Protein AF-A0A0C2FG47-F1 (afdb_monomer_lite)

Secondary structure (DSSP, 8-state):
------PPPHHHHHHHHHHHHHHHHHHHHHHHHHHHHHHHHHHHHHHHHHHHHHHHHHHHHHHHHHHHHHHHHHHHHHHHHHHHHHHHHHHHHHHHHHHHHHHHHHHHHHHHHHHHHHHHHHHHHHHHHHHHHHHHHHHHHHS-HHHHHHHHHHHHHHHHHHHHHHHHHHHHHHHHHHHHHHHHHHHHHHTTS----HHHHHHHHHHHHS-HHHHHHHHHHHHHHTT--HHHHHHHHHHHHHHHHHHS--

Organism: NCBI:txid51022

Structure (mmCIF, N/CA/C/O backbone):
data_AF-A0A0C2FG47-F1
#
_entry.id   AF-A0A0C2FG47-F1
#
loop_
_atom_site.group_PDB
_atom_site.id
_atom_site.type_symbol
_atom_site.label_atom_id
_atom_site.label_alt_id
_atom_site.label_comp_id
_atom_site.label_asym_id
_atom_site.label_entity_id
_atom_site.label_seq_id
_atom_site.pdbx_PDB_ins_code
_atom_site.Cartn_x
_atom_site.Cartn_y
_atom_site.Cartn_z
_atom_site.occupancy
_atom_site.B_iso_or_equiv
_atom_site.auth_seq_id
_atom_site.auth_comp_id
_atom_site.auth_asym_id
_atom_site.auth_atom_id
_atom_site.pdbx_PDB_model_num
ATOM 1 N N . MET A 1 1 ? -79.470 5.395 121.608 1.00 37.41 1 MET A N 1
ATOM 2 C CA . MET A 1 1 ? -79.608 3.936 121.406 1.00 37.41 1 MET A CA 1
ATOM 3 C C . MET A 1 1 ? -79.555 3.631 119.916 1.00 37.41 1 MET A C 1
ATOM 5 O O . MET A 1 1 ? -80.244 4.290 119.154 1.00 37.41 1 MET A O 1
ATOM 9 N N . ASN A 1 2 ? -78.734 2.643 119.558 1.00 41.84 2 ASN A N 1
ATOM 10 C CA . ASN A 1 2 ? -78.648 1.921 118.283 1.00 41.84 2 ASN A CA 1
ATOM 11 C C . ASN A 1 2 ? -78.219 2.660 117.006 1.00 41.84 2 ASN A C 1
ATOM 13 O O . ASN A 1 2 ? -79.003 3.043 116.144 1.00 41.84 2 ASN A O 1
ATOM 17 N N . VAL A 1 3 ? -76.890 2.687 116.884 1.00 52.69 3 VAL A N 1
ATOM 18 C CA . VAL A 1 3 ? -76.083 2.548 115.668 1.00 52.69 3 VAL A CA 1
ATOM 19 C C . VAL A 1 3 ? -76.772 1.653 114.623 1.00 52.69 3 VAL A C 1
ATOM 21 O O . VAL A 1 3 ? -76.979 0.465 114.858 1.00 52.69 3 VAL A O 1
ATOM 24 N N . ARG A 1 4 ? -77.055 2.188 113.432 1.00 43.16 4 ARG A N 1
ATOM 25 C CA . ARG A 1 4 ? -77.148 1.384 112.204 1.00 43.16 4 ARG A CA 1
ATOM 26 C C . ARG A 1 4 ? -76.099 1.877 111.224 1.00 43.16 4 ARG A C 1
ATOM 28 O O . ARG A 1 4 ? -76.356 2.629 110.294 1.00 43.16 4 ARG A O 1
ATOM 35 N N . ASN A 1 5 ? -74.879 1.444 111.510 1.00 50.31 5 ASN A N 1
ATOM 36 C CA . ASN A 1 5 ? -73.789 1.410 110.559 1.00 50.31 5 ASN A CA 1
ATOM 37 C C . ASN A 1 5 ? -74.180 0.364 109.501 1.00 50.31 5 ASN A C 1
ATOM 39 O O . ASN A 1 5 ? -74.014 -0.834 109.723 1.00 50.31 5 ASN A O 1
ATOM 43 N N . CYS A 1 6 ? -74.794 0.797 108.398 1.00 46.78 6 CYS A N 1
ATOM 44 C CA . CYS A 1 6 ? -75.133 -0.058 107.256 1.00 46.78 6 CYS A CA 1
ATOM 45 C C . CYS A 1 6 ? -73.860 -0.410 106.468 1.00 46.78 6 CYS A C 1
ATOM 47 O O . CYS A 1 6 ? -73.705 -0.067 105.299 1.00 46.78 6 CYS A O 1
ATOM 49 N N . GLY A 1 7 ? -72.916 -1.082 107.126 1.00 54.16 7 GLY A N 1
ATOM 50 C CA . GLY A 1 7 ? -71.831 -1.774 106.450 1.00 54.16 7 GLY A CA 1
ATOM 51 C C . GLY A 1 7 ? -72.401 -3.005 105.750 1.00 54.16 7 GLY A C 1
ATOM 52 O O . GLY A 1 7 ? -73.080 -3.810 106.384 1.00 54.16 7 GLY A O 1
ATOM 53 N N . LYS A 1 8 ? -72.143 -3.149 104.443 1.00 53.56 8 LYS A N 1
ATOM 54 C CA . LYS A 1 8 ? -72.489 -4.362 103.679 1.00 53.56 8 LYS A CA 1
ATOM 55 C C . LYS A 1 8 ? -72.052 -5.629 104.452 1.00 53.56 8 LYS A C 1
ATOM 57 O O . LYS A 1 8 ? -70.958 -5.595 105.030 1.00 53.56 8 LYS A O 1
ATOM 62 N N . PRO A 1 9 ? -72.841 -6.726 104.446 1.00 62.62 9 PRO A N 1
ATOM 63 C CA . PRO A 1 9 ? -72.506 -7.960 105.160 1.00 62.62 9 PRO A CA 1
ATOM 64 C C . PRO A 1 9 ? -71.113 -8.467 104.761 1.00 62.62 9 PRO A C 1
ATOM 66 O O . PRO A 1 9 ? -70.772 -8.443 103.578 1.00 62.62 9 PRO A O 1
ATOM 69 N N . LEU A 1 10 ? -70.320 -8.945 105.728 1.00 62.62 10 LEU A N 1
ATOM 70 C CA . LEU A 1 10 ? -68.957 -9.460 105.509 1.00 62.62 10 LEU A CA 1
ATOM 71 C C . LEU A 1 10 ? -68.879 -10.500 104.376 1.00 62.62 10 LEU A C 1
ATOM 73 O O . LEU A 1 10 ? -67.932 -10.462 103.598 1.00 62.62 10 LEU A O 1
ATOM 77 N N . GLY A 1 11 ? -69.899 -11.354 104.229 1.00 68.31 11 GLY A N 1
ATOM 78 C CA . GLY A 1 11 ? -69.977 -12.343 103.147 1.00 68.31 11 GLY A CA 1
ATOM 79 C C . GLY A 1 11 ? -70.039 -11.730 101.744 1.00 68.31 11 GLY A C 1
ATOM 80 O O . GLY A 1 11 ? -69.339 -12.197 100.858 1.00 68.31 11 GLY A O 1
ATOM 81 N N . VAL A 1 12 ? -70.782 -10.630 101.557 1.00 74.81 12 VAL A N 1
ATOM 82 C CA . VAL A 1 12 ? -70.913 -9.940 100.255 1.00 74.81 12 VAL A CA 1
ATOM 83 C C . VAL A 1 12 ? -69.606 -9.245 99.864 1.00 74.81 12 VAL A C 1
ATOM 85 O O . VAL A 1 12 ? -69.224 -9.244 98.695 1.00 74.81 12 VAL A O 1
ATOM 88 N N . LYS A 1 13 ? -68.894 -8.676 100.848 1.00 77.88 13 LYS A N 1
ATOM 89 C CA . LYS A 1 13 ? -67.557 -8.098 100.636 1.00 77.88 13 LYS A CA 1
ATOM 90 C C . LYS A 1 13 ? -66.524 -9.164 100.261 1.00 77.88 13 LYS A C 1
ATOM 92 O O . LYS A 1 13 ? -65.636 -8.878 99.468 1.00 77.88 13 LYS A O 1
ATOM 97 N N . TRP A 1 14 ? -66.641 -10.369 100.815 1.00 81.50 14 TRP A N 1
ATOM 98 C CA . TRP A 1 14 ? -65.717 -11.474 100.555 1.00 81.50 14 TRP A CA 1
ATOM 99 C C . TRP A 1 14 ? -65.910 -12.083 99.154 1.00 81.50 14 TRP A C 1
ATOM 101 O O . TRP A 1 14 ? -64.931 -12.338 98.456 1.00 81.50 14 TRP A O 1
ATOM 111 N N . THR A 1 15 ? -67.154 -12.223 98.683 1.00 83.62 15 THR A N 1
ATOM 112 C CA . THR A 1 15 ? -67.446 -12.583 97.278 1.00 83.62 15 THR A CA 1
ATOM 113 C C . THR A 1 15 ? -66.950 -11.530 96.286 1.00 83.62 15 THR A C 1
ATOM 115 O O . THR A 1 15 ? -66.288 -11.877 95.318 1.00 83.62 15 THR A O 1
ATOM 118 N N . GLN A 1 16 ? -67.158 -10.235 96.557 1.00 87.38 16 GLN A N 1
ATOM 119 C CA . GLN A 1 16 ? -66.598 -9.173 95.704 1.00 87.38 16 GLN A CA 1
ATOM 120 C C . GLN A 1 16 ? -65.064 -9.197 95.670 1.00 87.38 16 GLN A C 1
ATOM 122 O O . GLN A 1 16 ? -64.460 -8.953 94.633 1.00 87.38 16 GLN A O 1
ATOM 127 N N . TYR A 1 17 ? -64.427 -9.482 96.807 1.00 89.12 17 TYR A N 1
ATOM 128 C CA . TYR A 1 17 ? -62.973 -9.589 96.892 1.00 89.12 17 TYR A CA 1
ATOM 129 C C . TYR A 1 17 ? -62.428 -10.758 96.061 1.00 89.12 17 TYR A C 1
ATOM 131 O O . TYR A 1 17 ? -61.406 -10.610 95.398 1.00 89.12 17 TYR A O 1
ATOM 139 N N . THR A 1 18 ? -63.111 -11.904 96.068 1.00 87.75 18 THR A N 1
ATOM 140 C CA . THR A 1 18 ? -62.696 -13.086 95.295 1.00 87.75 18 THR A CA 1
ATOM 141 C C . THR A 1 18 ? -62.891 -12.906 93.790 1.00 87.75 18 THR A C 1
ATOM 143 O O . THR A 1 18 ? -61.984 -13.253 93.040 1.00 87.75 18 THR A O 1
ATOM 146 N N . GLU A 1 19 ? -63.991 -12.290 93.345 1.00 91.25 19 GLU A N 1
ATOM 147 C CA . GLU A 1 19 ? -64.191 -11.921 91.931 1.00 91.25 19 GLU A CA 1
ATOM 148 C C . GLU A 1 19 ? -63.120 -10.942 91.438 1.00 91.25 19 GLU A C 1
ATOM 150 O O . GLU A 1 19 ? -62.453 -11.212 90.442 1.00 91.25 19 GLU A O 1
ATOM 155 N N . LEU A 1 20 ? -62.883 -9.853 92.179 1.00 92.69 20 LEU A N 1
ATOM 156 C CA . LEU A 1 20 ? -61.839 -8.882 91.837 1.00 92.69 20 LEU A CA 1
ATOM 157 C C . LEU A 1 20 ? -60.444 -9.521 91.827 1.00 92.69 20 LEU A C 1
ATOM 159 O O . LEU A 1 20 ? -59.619 -9.186 90.985 1.00 92.69 20 LEU A O 1
ATOM 163 N N . SER A 1 21 ? -60.167 -10.453 92.742 1.00 92.75 21 SER A N 1
ATOM 164 C CA . SER A 1 21 ? -58.896 -11.184 92.759 1.00 92.75 21 SER A CA 1
ATOM 165 C C . SER A 1 21 ? -58.728 -12.103 91.543 1.00 92.75 21 SER A C 1
ATOM 167 O O . SER A 1 21 ? -57.603 -12.261 91.064 1.00 92.75 21 SER A O 1
ATOM 169 N N . SER A 1 22 ? -59.814 -12.706 91.045 1.00 93.88 22 SER A N 1
ATOM 170 C CA . SER A 1 22 ? -59.804 -13.507 89.811 1.00 93.88 22 SER A CA 1
ATOM 171 C C . SER A 1 22 ? -59.526 -12.624 88.598 1.00 93.88 22 SER A C 1
ATOM 173 O O . SER A 1 22 ? -58.611 -12.904 87.832 1.00 93.88 22 SER A O 1
ATOM 175 N N . GLU A 1 23 ? -60.242 -11.504 88.484 1.00 96.12 23 GLU A N 1
ATOM 176 C CA . GLU A 1 23 ? -60.082 -10.543 87.388 1.00 96.12 23 GLU A CA 1
ATOM 177 C C . GLU A 1 23 ? -58.664 -9.951 87.351 1.00 96.12 23 GLU A C 1
ATOM 179 O O . GLU A 1 23 ? -58.045 -9.871 86.293 1.00 96.12 23 GLU A O 1
ATOM 184 N N . ILE A 1 24 ? -58.094 -9.607 88.513 1.00 95.88 24 ILE A N 1
ATOM 185 C CA . ILE A 1 24 ? -56.696 -9.162 88.611 1.00 95.88 24 ILE A CA 1
ATOM 186 C C . ILE A 1 24 ? -55.734 -10.247 88.106 1.00 95.88 24 ILE A C 1
ATOM 188 O O . ILE A 1 24 ? -54.781 -9.922 87.402 1.00 95.88 24 ILE A O 1
ATOM 192 N N . SER A 1 25 ? -55.972 -11.519 88.439 1.00 94.88 25 SER A N 1
ATOM 193 C CA . SER A 1 25 ? -55.102 -12.627 88.013 1.00 94.88 25 SER A CA 1
ATOM 194 C C . SER A 1 25 ? -55.139 -12.816 86.494 1.00 94.88 25 SER A C 1
ATOM 196 O O . SER A 1 25 ? -54.088 -12.894 85.860 1.00 94.88 25 SER A O 1
ATOM 198 N N . GLU A 1 26 ? -56.331 -12.787 85.895 1.00 95.94 26 GLU A N 1
ATOM 199 C CA . GLU A 1 26 ? -56.513 -12.851 84.439 1.00 95.94 26 GLU A CA 1
ATOM 200 C C . GLU A 1 26 ? -55.854 -11.663 83.722 1.00 95.94 26 GLU A C 1
ATOM 202 O O . GLU A 1 26 ? -55.191 -11.830 82.694 1.00 95.94 26 GLU A O 1
ATOM 207 N N . LEU A 1 27 ? -55.981 -10.452 84.277 1.00 97.19 27 LEU A N 1
ATOM 208 C CA . LEU A 1 27 ? -55.305 -9.266 83.751 1.00 97.19 27 LEU A CA 1
ATOM 209 C C . LEU A 1 27 ? -53.779 -9.399 83.836 1.00 97.19 27 LEU A C 1
ATOM 211 O O . LEU A 1 27 ? -53.091 -9.017 82.889 1.00 97.19 27 LEU A O 1
ATOM 215 N N . CYS A 1 28 ? -53.239 -9.957 84.923 1.00 95.62 28 CYS A N 1
ATOM 216 C CA . CYS A 1 28 ? -51.807 -10.228 85.051 1.00 95.62 28 CYS A CA 1
ATOM 217 C C . CYS A 1 28 ? -51.309 -11.224 83.991 1.00 95.62 28 CYS A C 1
ATOM 219 O O . CYS A 1 28 ? -50.303 -10.943 83.339 1.00 95.62 28 CYS A O 1
ATOM 221 N N . GLU A 1 29 ? -52.023 -12.331 83.759 1.00 96.81 29 GLU A N 1
ATOM 222 C CA . GLU A 1 29 ? -51.684 -13.301 82.703 1.00 96.81 29 GLU A CA 1
ATOM 223 C C . GLU A 1 29 ? -51.725 -12.664 81.306 1.00 96.81 29 GLU A C 1
ATOM 225 O O . GLU A 1 29 ? -50.858 -12.905 80.459 1.00 96.81 29 GLU A O 1
ATOM 230 N N . LEU A 1 30 ? -52.719 -11.806 81.053 1.00 97.50 30 LEU A N 1
ATOM 231 C CA . LEU A 1 30 ? -52.850 -11.097 79.785 1.00 97.50 30 LEU A CA 1
ATOM 232 C C . LEU A 1 30 ? -51.703 -10.103 79.569 1.00 97.50 30 LEU A C 1
ATOM 234 O O . LEU A 1 30 ? -51.170 -10.025 78.458 1.00 97.50 30 LEU A O 1
ATOM 238 N N . VAL A 1 31 ? -51.302 -9.370 80.612 1.00 97.56 31 VAL A N 1
ATOM 239 C CA . VAL A 1 31 ? -50.134 -8.477 80.578 1.00 97.56 31 VAL A CA 1
ATOM 240 C C . VAL A 1 31 ? -48.863 -9.271 80.286 1.00 97.56 31 VAL A C 1
ATOM 242 O O . VAL A 1 31 ? -48.128 -8.902 79.373 1.00 97.56 31 VAL A O 1
ATOM 245 N N . GLU A 1 32 ? -48.640 -10.400 80.963 1.00 97.12 32 GLU A N 1
ATOM 246 C CA . GLU A 1 32 ? -47.466 -11.248 80.729 1.00 97.12 32 GLU A CA 1
ATOM 247 C C . GLU A 1 32 ? -47.424 -11.781 79.287 1.00 97.12 32 GLU A C 1
ATOM 249 O O . GLU A 1 32 ? -46.389 -11.726 78.611 1.00 97.12 32 GLU A O 1
ATOM 254 N N . LYS A 1 33 ? -48.569 -12.227 78.756 1.00 97.56 33 LYS A N 1
ATOM 255 C CA . LYS A 1 33 ? -48.682 -12.649 77.354 1.00 97.56 33 LYS A CA 1
ATOM 256 C C . LYS A 1 33 ? -48.341 -11.511 76.390 1.00 97.56 33 LYS A C 1
ATOM 258 O O . LYS A 1 33 ? -47.616 -11.730 75.417 1.00 97.56 33 LYS A O 1
ATOM 263 N N . LYS A 1 34 ? -48.836 -10.298 76.653 1.00 97.31 34 LYS A N 1
ATOM 264 C CA . LYS A 1 34 ? -48.555 -9.114 75.828 1.00 97.31 34 LYS A CA 1
ATOM 265 C C . LYS A 1 34 ? -47.091 -8.690 75.902 1.00 97.31 34 LYS A C 1
ATOM 267 O O . LYS A 1 34 ? -46.514 -8.372 74.863 1.00 97.31 34 LYS A O 1
ATOM 272 N N . ASP A 1 35 ? -46.465 -8.759 77.070 1.00 98.06 35 ASP A N 1
ATOM 273 C CA . ASP A 1 35 ? -45.036 -8.480 77.229 1.00 98.06 35 ASP A CA 1
ATOM 274 C C . ASP A 1 35 ? -44.170 -9.471 76.441 1.00 98.06 35 ASP A C 1
ATOM 276 O O . ASP A 1 35 ? -43.197 -9.074 75.789 1.00 98.06 35 ASP A O 1
ATOM 280 N N . ASN A 1 36 ? -44.549 -10.751 76.427 1.00 97.44 36 ASN A N 1
ATOM 281 C CA . ASN A 1 36 ? -43.874 -11.770 75.624 1.00 97.44 36 ASN A CA 1
ATOM 282 C C . ASN A 1 36 ? -44.057 -11.535 74.113 1.00 97.44 36 ASN A C 1
ATOM 284 O O . ASN A 1 36 ? -43.084 -11.627 73.360 1.00 97.44 36 ASN A O 1
ATOM 288 N N . GLU A 1 37 ? -45.260 -11.159 73.660 1.00 98.06 37 GLU A N 1
ATOM 289 C CA . GLU A 1 37 ? -45.506 -10.756 72.264 1.00 98.06 37 GLU A CA 1
ATOM 290 C C . GLU A 1 37 ? -44.646 -9.543 71.865 1.00 98.06 37 GLU A C 1
ATOM 292 O O . GLU A 1 37 ? -44.029 -9.541 70.797 1.00 98.06 37 GLU A O 1
ATOM 297 N N . ILE A 1 38 ? -44.543 -8.530 72.734 1.00 97.69 38 ILE A N 1
ATOM 298 C CA . ILE A 1 38 ? -43.715 -7.338 72.497 1.00 97.69 38 ILE A CA 1
ATOM 299 C C . ILE A 1 38 ? -42.233 -7.708 72.391 1.00 97.69 38 ILE A C 1
ATOM 301 O O . ILE A 1 38 ? -41.547 -7.199 71.502 1.00 97.69 38 ILE A O 1
ATOM 305 N N . LYS A 1 39 ? -41.721 -8.588 73.261 1.00 97.50 39 LYS A N 1
ATOM 306 C CA . LYS A 1 39 ? -40.331 -9.070 73.177 1.00 97.50 39 LYS A CA 1
ATOM 307 C C . LYS A 1 39 ? -40.059 -9.769 71.844 1.00 97.50 39 LYS A C 1
ATOM 309 O O . LYS A 1 39 ? -39.111 -9.394 71.159 1.00 97.50 39 LYS A O 1
ATOM 314 N N . ALA A 1 40 ? -40.931 -10.690 71.433 1.00 97.69 40 ALA A N 1
ATOM 315 C CA . ALA A 1 40 ? -40.786 -11.406 70.165 1.00 97.69 40 ALA A CA 1
ATOM 316 C C . ALA A 1 40 ? -40.837 -10.464 68.945 1.00 97.69 40 ALA A C 1
ATOM 318 O O . ALA A 1 40 ? -40.093 -10.639 67.979 1.00 97.69 40 ALA A O 1
ATOM 319 N N . LEU A 1 41 ? -41.696 -9.439 68.978 1.00 97.75 41 LEU A N 1
ATOM 320 C CA . LEU A 1 41 ? -41.755 -8.427 67.920 1.00 97.75 41 LEU A CA 1
ATOM 321 C C . LEU A 1 41 ? -40.496 -7.552 67.881 1.00 97.75 41 LEU A C 1
ATOM 323 O O . LEU A 1 41 ? -40.020 -7.236 66.792 1.00 97.75 41 LEU A O 1
ATOM 327 N N . LYS A 1 42 ? -39.933 -7.187 69.039 1.00 97.3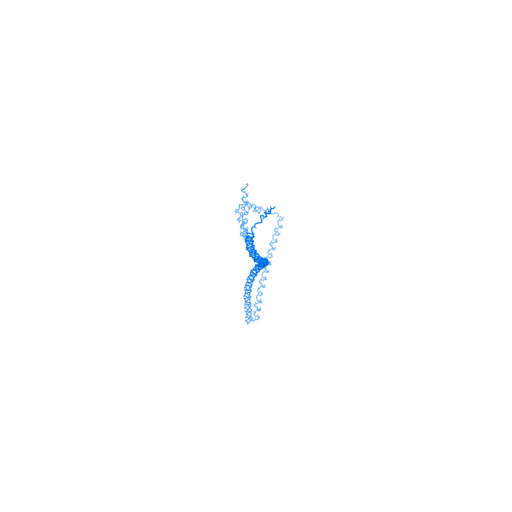8 42 LYS A N 1
ATOM 328 C CA . LYS A 1 42 ? -38.675 -6.426 69.114 1.00 97.38 42 LYS A CA 1
ATOM 329 C C . LYS A 1 42 ? -37.494 -7.206 68.539 1.00 97.38 42 LYS A C 1
ATOM 331 O O . LYS A 1 42 ? -36.706 -6.620 67.803 1.00 97.38 42 LYS A O 1
ATOM 336 N N . GLU A 1 43 ? -37.396 -8.504 68.822 1.00 98.00 43 GLU A N 1
ATOM 337 C CA . GLU A 1 43 ? -36.367 -9.374 68.233 1.00 98.00 43 GLU A CA 1
ATOM 338 C C . GLU A 1 43 ? -36.506 -9.453 66.709 1.00 98.00 43 GLU A C 1
ATOM 340 O O . GLU A 1 43 ? -35.549 -9.170 65.992 1.00 98.00 43 GLU A O 1
ATOM 345 N N . LYS A 1 44 ? -37.720 -9.705 66.198 1.00 98.00 44 LYS A N 1
ATOM 346 C CA . LYS A 1 44 ? -37.977 -9.706 64.746 1.00 98.00 44 LYS A CA 1
ATOM 347 C C . LYS A 1 44 ? -37.619 -8.379 64.078 1.00 98.00 44 LYS A C 1
ATOM 349 O O . LYS A 1 44 ? -37.098 -8.377 62.966 1.00 98.00 44 LYS A O 1
ATOM 354 N N . LEU A 1 45 ? -37.904 -7.256 64.736 1.00 98.00 45 LEU A N 1
ATOM 355 C CA . LEU A 1 45 ? -37.575 -5.928 64.222 1.00 98.00 45 LEU A CA 1
ATOM 356 C C . LEU A 1 45 ? -36.054 -5.724 64.165 1.00 98.00 45 LEU A C 1
ATOM 358 O O . LEU A 1 45 ? -35.546 -5.226 63.163 1.00 98.00 45 LEU A O 1
ATOM 362 N N . ALA A 1 46 ? -35.321 -6.159 65.194 1.00 97.75 46 ALA A N 1
ATOM 363 C CA . ALA A 1 46 ? -33.860 -6.115 65.201 1.00 97.75 46 ALA A CA 1
ATOM 364 C C . ALA A 1 46 ? -33.251 -6.968 64.071 1.00 97.75 46 ALA A C 1
ATOM 366 O O . ALA A 1 46 ? -32.361 -6.498 63.359 1.00 97.75 46 ALA A O 1
ATOM 367 N N . ASP A 1 47 ? -33.774 -8.177 63.850 1.00 97.94 47 ASP A N 1
ATOM 368 C CA . ASP A 1 47 ? -33.339 -9.051 62.756 1.00 97.94 47 ASP A CA 1
ATOM 369 C C . ASP A 1 47 ? -33.639 -8.447 61.379 1.00 97.94 47 ASP A C 1
ATOM 371 O O . ASP A 1 47 ? -32.780 -8.461 60.492 1.00 97.94 47 ASP A O 1
ATOM 375 N N . MET A 1 48 ? -34.830 -7.865 61.199 1.00 98.00 48 MET A N 1
ATOM 376 C CA . MET A 1 48 ? -35.193 -7.162 59.966 1.00 98.00 48 MET A CA 1
ATOM 377 C C . MET A 1 48 ? -34.284 -5.963 59.697 1.00 98.00 48 MET A C 1
ATOM 379 O O . MET A 1 48 ? -33.838 -5.795 58.564 1.00 98.00 48 MET A O 1
ATOM 383 N N . ASN A 1 49 ? -33.967 -5.158 60.715 1.00 97.75 49 ASN A N 1
ATOM 384 C CA . ASN A 1 49 ? -33.050 -4.026 60.564 1.00 97.75 49 ASN A CA 1
ATOM 385 C C . ASN A 1 49 ? -31.656 -4.493 60.134 1.00 97.75 49 ASN A C 1
ATOM 387 O O . ASN A 1 49 ? -31.088 -3.947 59.190 1.00 97.75 49 ASN A O 1
ATOM 391 N N . LYS A 1 50 ? -31.142 -5.564 60.748 1.00 97.88 50 LYS A N 1
ATOM 392 C CA . LYS A 1 50 ? -29.850 -6.152 60.375 1.00 97.88 50 LYS A CA 1
ATOM 393 C C . LYS A 1 50 ? -29.848 -6.695 58.943 1.00 97.88 50 LYS A C 1
ATOM 395 O O . LYS A 1 50 ? -28.845 -6.595 58.240 1.00 97.88 50 LYS A O 1
ATOM 400 N N . ALA A 1 51 ? -30.954 -7.292 58.498 1.00 97.81 51 ALA A N 1
ATOM 401 C CA . ALA A 1 51 ? -31.101 -7.736 57.113 1.00 97.81 51 ALA A CA 1
ATOM 402 C C . ALA A 1 51 ? -31.155 -6.551 56.133 1.00 97.81 51 ALA A C 1
ATOM 404 O O . ALA A 1 51 ? -30.578 -6.624 55.049 1.00 97.81 51 ALA A O 1
ATOM 405 N N . LEU A 1 52 ? -31.807 -5.453 56.521 1.00 98.06 52 LEU A N 1
ATOM 406 C CA . LEU A 1 52 ? -31.917 -4.241 55.712 1.00 98.06 52 LEU A CA 1
ATOM 407 C C . LEU A 1 52 ? -30.555 -3.556 55.531 1.00 98.06 52 LEU A C 1
ATOM 409 O O . LEU A 1 52 ? -30.207 -3.214 54.403 1.00 98.06 52 LEU A O 1
ATOM 413 N N . GLU A 1 53 ? -29.757 -3.441 56.595 1.00 97.88 53 GLU A N 1
ATOM 414 C CA . GLU A 1 53 ? -28.377 -2.933 56.524 1.00 97.88 53 GLU A CA 1
ATOM 415 C C . GLU A 1 53 ? -27.519 -3.765 55.564 1.00 97.88 53 GLU A C 1
ATOM 417 O O . GLU A 1 53 ? -26.914 -3.217 54.644 1.00 97.88 53 GLU A O 1
ATOM 422 N N . LYS A 1 54 ? -27.550 -5.099 55.689 1.00 97.94 54 LYS A N 1
ATOM 423 C CA . LYS A 1 54 ? -26.830 -5.994 54.767 1.00 97.94 54 LYS A CA 1
ATOM 424 C C . LYS A 1 54 ? -27.268 -5.818 53.315 1.00 97.94 54 LYS A C 1
ATOM 426 O O . LYS A 1 54 ? -26.430 -5.785 52.419 1.00 97.94 54 LYS A O 1
ATOM 431 N N . ASN A 1 55 ? -28.571 -5.700 53.064 1.00 97.56 55 ASN A N 1
ATOM 432 C CA . ASN A 1 55 ? -29.078 -5.474 51.711 1.00 97.56 55 ASN A CA 1
ATOM 433 C C . ASN A 1 55 ? -28.628 -4.116 51.155 1.00 97.56 55 ASN A C 1
ATOM 435 O O . ASN A 1 55 ? -28.312 -4.021 49.970 1.00 97.56 55 ASN A O 1
ATOM 439 N N . SER A 1 56 ? -28.563 -3.084 52.000 1.00 98.25 56 SER A N 1
ATOM 440 C CA . SER A 1 56 ? -28.036 -1.768 51.627 1.00 98.25 56 SER A CA 1
ATOM 441 C C . SER A 1 56 ? -26.554 -1.839 51.244 1.00 98.25 56 SER A C 1
ATOM 443 O O . SER A 1 56 ? -26.156 -1.266 50.231 1.00 98.25 56 SER A O 1
ATOM 445 N N . GLU A 1 57 ? -25.738 -2.568 52.010 1.00 98.31 57 GLU A N 1
ATOM 446 C CA . GLU A 1 57 ? -24.320 -2.786 51.692 1.00 98.31 57 GLU A CA 1
ATOM 447 C C . GLU A 1 57 ? -24.140 -3.517 50.354 1.00 98.31 57 GLU A C 1
ATOM 449 O O . GLU A 1 57 ? -23.332 -3.100 49.523 1.00 98.31 57 GLU A O 1
ATOM 454 N N . VAL A 1 58 ? -24.926 -4.572 50.112 1.00 98.12 58 VAL A N 1
ATOM 455 C CA . VAL A 1 58 ? -24.896 -5.324 48.847 1.00 98.12 58 VAL A CA 1
ATOM 456 C C . VAL A 1 58 ? -25.295 -4.436 47.666 1.00 98.12 58 VAL A C 1
ATOM 458 O O . VAL A 1 58 ? -24.634 -4.470 46.628 1.00 98.12 58 VAL A O 1
ATOM 461 N N . ALA A 1 59 ? -26.334 -3.609 47.814 1.00 98.38 59 ALA A N 1
ATOM 462 C CA . ALA A 1 59 ? -26.771 -2.694 46.761 1.00 98.38 59 ALA A CA 1
ATOM 463 C C . ALA A 1 59 ? -25.678 -1.677 46.389 1.00 98.38 59 ALA A C 1
ATOM 465 O O . ALA A 1 59 ? -25.432 -1.438 45.204 1.00 98.38 59 ALA A O 1
ATOM 466 N N . GLU A 1 60 ? -24.980 -1.122 47.382 1.00 98.25 60 GLU A N 1
ATOM 467 C CA . GLU A 1 60 ? -23.888 -0.176 47.139 1.00 98.25 60 GLU A CA 1
ATOM 468 C C . GLU A 1 60 ? -22.674 -0.860 46.488 1.00 98.25 60 GLU A C 1
ATOM 470 O O . GLU A 1 60 ? -22.115 -0.342 45.519 1.00 98.25 60 GLU A O 1
ATOM 475 N N . GLN A 1 61 ? -22.309 -2.068 46.932 1.00 98.50 61 GLN A N 1
ATOM 476 C CA . GLN A 1 61 ? -21.260 -2.866 46.282 1.00 98.50 61 GLN A CA 1
ATOM 477 C C . GLN A 1 61 ? -21.599 -3.178 44.818 1.00 98.50 61 GLN A C 1
ATOM 479 O O . GLN A 1 61 ? -20.736 -3.105 43.935 1.00 98.50 61 GLN A O 1
ATOM 484 N N . GLN A 1 62 ? -22.862 -3.499 44.539 1.00 98.38 62 GLN A N 1
ATOM 485 C CA . GLN A 1 62 ? -23.317 -3.803 43.189 1.00 98.38 62 GLN A CA 1
ATOM 486 C C . GLN A 1 62 ? -23.303 -2.562 42.290 1.00 98.38 62 GLN A C 1
ATOM 488 O O . GLN A 1 62 ? -22.875 -2.651 41.139 1.00 98.38 62 GLN A O 1
ATOM 493 N N . LYS A 1 63 ? -23.667 -1.391 42.824 1.00 98.50 63 LYS A N 1
ATOM 494 C CA . LYS A 1 63 ? -23.553 -0.104 42.126 1.00 98.50 63 LYS A CA 1
ATOM 495 C C . LYS A 1 63 ? -22.101 0.230 41.771 1.00 98.50 63 LYS A C 1
ATOM 497 O O . LYS A 1 63 ? -21.823 0.579 40.626 1.00 98.50 63 LYS A O 1
ATOM 502 N N . GLN A 1 64 ? -21.170 0.068 42.712 1.00 98.44 64 GLN A N 1
ATOM 503 C CA . GLN A 1 64 ? -19.740 0.292 42.459 1.00 98.44 64 GLN A CA 1
ATOM 504 C C . GLN A 1 64 ? -19.186 -0.674 41.407 1.00 98.44 64 GLN A C 1
ATOM 506 O O . GLN A 1 64 ? -18.410 -0.278 40.538 1.00 98.44 64 GLN A O 1
ATOM 511 N N . THR A 1 65 ? -19.604 -1.940 41.456 1.00 98.38 65 THR A N 1
ATOM 512 C CA . THR A 1 65 ? -19.202 -2.946 40.466 1.00 98.38 65 THR A CA 1
ATOM 513 C C . THR A 1 65 ? -19.732 -2.597 39.077 1.00 98.38 65 THR A C 1
ATOM 515 O O . THR A 1 65 ? -18.972 -2.649 38.112 1.00 98.38 65 THR A O 1
ATOM 518 N N . ALA A 1 66 ? -20.998 -2.185 38.969 1.00 98.44 66 ALA A N 1
ATOM 519 C CA . ALA A 1 66 ? -21.597 -1.762 37.706 1.00 98.44 66 ALA A CA 1
ATOM 520 C C . ALA A 1 66 ? -20.886 -0.535 37.113 1.00 98.44 66 ALA A C 1
ATOM 522 O O . ALA A 1 66 ? -20.628 -0.501 35.912 1.00 98.44 66 ALA A O 1
ATOM 523 N N . GLN A 1 67 ? -20.509 0.437 37.951 1.00 98.44 67 GLN A N 1
ATOM 524 C CA . GLN A 1 67 ? -19.737 1.599 37.510 1.00 98.44 67 GLN A CA 1
ATOM 525 C C . GLN A 1 67 ? -18.368 1.191 36.949 1.00 98.44 67 GLN A C 1
ATOM 527 O O . GLN A 1 67 ? -18.033 1.566 35.830 1.00 98.44 67 GLN A O 1
ATOM 532 N N . ARG A 1 68 ? -17.605 0.361 37.674 1.00 98.50 68 ARG A N 1
ATOM 533 C CA . ARG A 1 68 ? -16.302 -0.132 37.189 1.00 98.50 68 ARG A CA 1
ATOM 534 C C . ARG A 1 68 ? -16.432 -0.914 35.884 1.00 98.50 68 ARG A C 1
ATOM 536 O O . ARG A 1 68 ? -15.593 -0.786 35.001 1.00 98.50 68 ARG A O 1
ATOM 543 N N . GLN A 1 69 ? -17.478 -1.730 35.751 1.00 98.44 69 GLN A N 1
ATOM 544 C CA . GLN A 1 69 ? -17.746 -2.458 34.509 1.00 98.44 69 GLN A CA 1
ATOM 545 C C . GLN A 1 69 ? -18.031 -1.508 33.342 1.00 98.44 69 GLN A C 1
ATOM 547 O O . GLN A 1 69 ? -17.548 -1.762 32.242 1.00 98.44 69 GLN A O 1
ATOM 552 N N . ALA A 1 70 ? -18.768 -0.418 33.569 1.00 98.44 70 ALA A N 1
ATOM 553 C CA . ALA A 1 70 ? -19.023 0.588 32.541 1.00 98.44 70 ALA A CA 1
ATOM 554 C C . ALA A 1 70 ? -17.723 1.260 32.062 1.00 98.44 70 ALA A C 1
ATOM 556 O O . ALA A 1 70 ? -17.500 1.335 30.856 1.00 98.44 70 ALA A O 1
ATOM 557 N N . GLU A 1 71 ? -16.842 1.650 32.989 1.00 98.44 71 GLU A N 1
ATOM 558 C CA . GLU A 1 71 ? -15.535 2.255 32.680 1.00 98.44 71 GLU A CA 1
ATOM 559 C C . GLU A 1 71 ? -14.634 1.296 31.876 1.00 98.44 71 GLU A C 1
ATOM 561 O O . GLU A 1 71 ? -14.034 1.686 30.875 1.00 98.44 71 GLU A O 1
ATOM 566 N N . ILE A 1 72 ? -14.584 0.012 32.256 1.00 98.56 72 ILE A N 1
ATOM 567 C CA . ILE A 1 72 ? -13.822 -1.010 31.516 1.00 98.56 72 ILE A CA 1
ATOM 568 C C . ILE A 1 72 ? -14.376 -1.190 30.098 1.00 98.56 72 ILE A C 1
ATOM 570 O O . ILE A 1 72 ? -13.609 -1.293 29.142 1.00 98.56 72 ILE A O 1
ATOM 574 N N . ILE A 1 73 ? -15.703 -1.235 29.944 1.00 98.50 73 ILE A N 1
ATOM 575 C CA . ILE A 1 73 ? -16.345 -1.379 28.630 1.00 98.50 73 ILE A CA 1
ATOM 576 C C . ILE A 1 73 ? -16.022 -0.183 27.731 1.00 98.50 73 ILE A C 1
ATOM 578 O O . ILE A 1 73 ? -15.796 -0.378 26.539 1.00 98.50 73 ILE A O 1
ATOM 582 N N . GLU A 1 74 ? -16.008 1.032 28.274 1.00 98.50 74 GLU A N 1
ATOM 583 C CA . GLU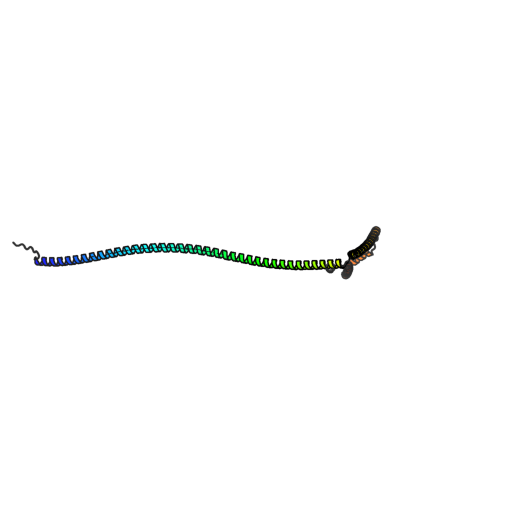 A 1 74 ? -15.653 2.242 27.528 1.00 98.50 74 GLU A CA 1
ATOM 584 C C . GLU A 1 74 ? -14.188 2.207 27.070 1.00 98.50 74 GLU A C 1
ATOM 586 O O . GLU A 1 74 ? -13.931 2.319 25.874 1.00 98.50 74 GLU A O 1
ATOM 591 N N . SER A 1 75 ? -13.249 1.885 27.968 1.00 98.50 75 SER A N 1
ATOM 592 C CA . SER A 1 75 ? -11.825 1.731 27.620 1.00 98.50 75 SER A CA 1
ATOM 593 C C . SER A 1 75 ? -11.597 0.694 26.515 1.00 98.50 75 SER A 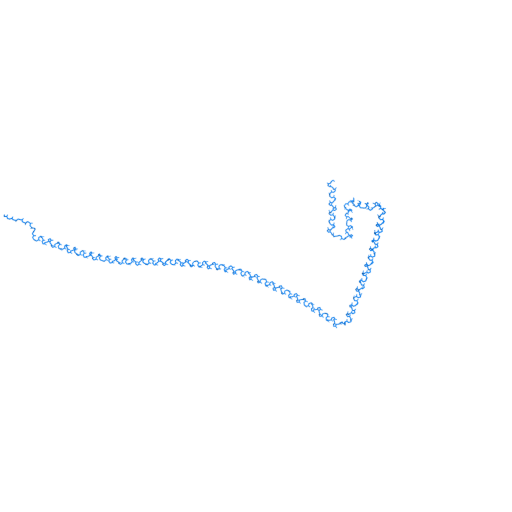C 1
ATOM 595 O O . SER A 1 75 ? -10.855 0.937 25.566 1.00 98.50 75 SER A O 1
ATOM 597 N N . LEU A 1 76 ? -12.260 -0.466 26.599 1.00 98.62 76 LEU A N 1
ATOM 598 C CA . LEU A 1 76 ? -12.140 -1.515 25.580 1.00 98.62 76 LEU A CA 1
ATOM 599 C C . LEU A 1 76 ? -12.738 -1.098 24.229 1.00 98.62 76 LEU A C 1
ATOM 601 O O . LEU A 1 76 ? -12.287 -1.581 23.190 1.00 98.62 76 LEU A O 1
ATOM 605 N N . ARG A 1 77 ? -13.754 -0.226 24.217 1.00 98.56 77 ARG A N 1
ATOM 606 C CA . ARG A 1 77 ? -14.313 0.328 22.974 1.00 98.56 77 ARG A CA 1
ATOM 607 C C . ARG A 1 77 ? -13.332 1.289 22.311 1.00 98.56 77 ARG A C 1
ATOM 609 O O . ARG A 1 77 ? -13.105 1.150 21.112 1.00 98.56 77 ARG A O 1
ATOM 616 N N . ASP A 1 78 ? -12.711 2.175 23.083 1.00 98.50 78 ASP A N 1
ATOM 617 C CA . ASP A 1 78 ? -11.706 3.114 22.572 1.00 98.50 78 ASP A CA 1
ATOM 618 C C . ASP A 1 78 ? -10.478 2.380 22.012 1.00 98.50 78 ASP A C 1
ATOM 620 O O . ASP A 1 78 ? -9.992 2.694 20.922 1.00 98.50 78 ASP A O 1
ATOM 624 N N . GLU A 1 79 ? -9.999 1.351 22.719 1.00 98.62 79 GLU A N 1
ATOM 625 C CA . GLU A 1 79 ? -8.916 0.487 22.238 1.00 98.62 79 GLU A CA 1
ATOM 626 C C . GLU A 1 79 ? -9.297 -0.233 20.941 1.00 98.62 79 GLU A C 1
ATOM 628 O O . GLU A 1 79 ? -8.511 -0.258 19.991 1.00 98.62 79 GLU A O 1
ATOM 633 N N . LEU A 1 80 ? -10.514 -0.781 20.868 1.00 98.50 80 LEU A N 1
ATOM 634 C CA . LEU A 1 80 ? -11.012 -1.454 19.672 1.00 98.50 80 LEU A CA 1
ATOM 635 C C . LEU A 1 80 ? -11.087 -0.503 18.471 1.00 98.50 80 LEU A C 1
ATOM 637 O O . LEU A 1 80 ? -10.727 -0.895 17.361 1.00 98.50 80 LEU A O 1
ATOM 641 N N . ASP A 1 81 ? -11.556 0.727 18.665 1.00 98.50 81 ASP A N 1
ATOM 642 C CA . ASP A 1 81 ? -11.668 1.702 17.581 1.00 98.50 81 ASP A CA 1
ATOM 643 C C . ASP A 1 81 ? -10.292 2.218 17.131 1.00 98.50 81 ASP A C 1
ATOM 645 O O . ASP A 1 81 ? -10.043 2.322 15.927 1.00 98.50 81 ASP A O 1
ATOM 649 N N . SER A 1 82 ? -9.355 2.411 18.064 1.00 98.56 82 SER A N 1
ATOM 650 C CA . SER A 1 82 ? -7.945 2.686 17.751 1.00 98.56 82 SER A CA 1
ATOM 651 C C . SER A 1 82 ? -7.319 1.564 16.917 1.00 98.56 82 SER A C 1
ATOM 653 O O . SER A 1 82 ? -6.649 1.816 15.912 1.00 98.56 82 SER A O 1
ATOM 655 N N . GLU A 1 83 ? -7.569 0.308 17.286 1.00 98.44 83 GLU A N 1
ATOM 656 C CA . GLU A 1 83 ? -7.004 -0.842 16.584 1.00 98.44 83 GLU A CA 1
ATOM 657 C C . GLU A 1 83 ? -7.638 -1.057 15.201 1.00 98.44 83 GLU A C 1
ATOM 659 O O . GLU A 1 83 ? -6.936 -1.389 14.243 1.00 98.44 83 GLU A O 1
ATOM 664 N N . LYS A 1 84 ? -8.941 -0.784 15.045 1.00 98.56 84 LYS A N 1
ATOM 665 C CA . LYS A 1 84 ? -9.594 -0.757 13.725 1.00 98.56 84 LYS A CA 1
ATOM 666 C C . LYS A 1 84 ? -8.966 0.285 12.805 1.00 98.56 84 LYS A C 1
ATOM 668 O O . LYS A 1 84 ? -8.717 -0.026 11.641 1.00 98.56 84 LYS A O 1
ATOM 673 N N . GLU A 1 85 ? -8.692 1.490 13.305 1.00 98.62 85 GLU A N 1
ATOM 674 C CA . GLU A 1 85 ? -8.090 2.549 12.489 1.00 98.62 85 GLU A CA 1
ATOM 675 C C . GLU A 1 85 ? -6.660 2.185 12.068 1.00 98.62 85 GLU A C 1
ATOM 677 O O . GLU A 1 85 ? -6.314 2.285 10.887 1.00 98.62 85 GLU A O 1
ATOM 682 N N . LYS A 1 86 ? -5.846 1.652 12.991 1.00 98.62 86 LYS A N 1
ATOM 683 C CA . LYS A 1 86 ? -4.517 1.113 12.651 1.00 98.62 86 LYS A CA 1
ATOM 684 C C . LYS A 1 86 ? -4.605 0.007 11.601 1.00 98.62 86 LYS A C 1
ATOM 686 O O . LYS A 1 86 ? -3.845 0.020 10.635 1.00 98.62 86 LYS A O 1
ATOM 691 N N . SER A 1 87 ? -5.543 -0.929 11.754 1.00 98.44 87 SER A N 1
ATOM 692 C CA . SER A 1 87 ? -5.750 -2.005 10.782 1.00 98.44 87 SER A CA 1
ATOM 693 C C . SER A 1 87 ? -6.155 -1.465 9.407 1.00 98.44 87 SER A C 1
ATOM 695 O O . SER A 1 87 ? -5.705 -1.998 8.392 1.00 98.44 87 SER A O 1
ATOM 697 N N . ALA A 1 88 ? -6.980 -0.417 9.349 1.00 98.56 88 ALA A N 1
ATOM 698 C CA . ALA A 1 88 ? -7.373 0.223 8.097 1.00 98.56 88 ALA A CA 1
ATOM 699 C C . ALA A 1 88 ? -6.184 0.914 7.409 1.00 98.56 88 ALA A C 1
ATOM 701 O O . ALA A 1 88 ? -6.040 0.821 6.191 1.00 98.56 88 ALA A O 1
ATOM 702 N N . LEU A 1 89 ? -5.304 1.572 8.171 1.00 98.44 89 LEU A N 1
ATOM 703 C CA . LEU A 1 89 ? -4.067 2.158 7.643 1.00 98.44 89 LEU A CA 1
ATOM 704 C C . LEU A 1 89 ? -3.125 1.087 7.083 1.00 98.44 89 LEU A C 1
ATOM 706 O O . LEU A 1 89 ? -2.704 1.194 5.933 1.00 98.44 89 LEU A O 1
ATOM 710 N N . LEU A 1 90 ? -2.880 0.014 7.840 1.00 98.38 90 LEU A N 1
ATOM 711 C CA . LEU A 1 90 ? -2.040 -1.101 7.391 1.00 98.38 90 LEU A CA 1
ATOM 712 C C . LEU A 1 90 ? -2.589 -1.776 6.126 1.00 98.38 90 LEU A C 1
ATOM 714 O O . LEU A 1 90 ? -1.812 -2.174 5.259 1.00 98.38 90 LEU A O 1
ATOM 718 N N . ALA A 1 91 ? -3.914 -1.889 5.988 1.00 98.50 91 ALA A N 1
ATOM 719 C CA . ALA A 1 91 ? -4.536 -2.419 4.777 1.00 98.50 91 ALA A CA 1
ATOM 720 C C . ALA A 1 91 ? -4.251 -1.536 3.549 1.00 98.50 91 ALA A C 1
ATOM 722 O O . ALA A 1 91 ? -3.847 -2.056 2.510 1.00 98.50 91 ALA A O 1
ATOM 723 N N . ARG A 1 92 ? -4.379 -0.208 3.686 1.00 98.50 92 ARG A N 1
ATOM 724 C CA . ARG A 1 92 ? -4.065 0.745 2.605 1.00 98.50 92 ARG A CA 1
ATOM 725 C C . ARG A 1 92 ? -2.585 0.719 2.230 1.00 98.50 92 ARG A C 1
ATOM 727 O O . ARG A 1 92 ? -2.248 0.758 1.052 1.00 98.50 92 ARG A O 1
ATOM 734 N N . ASP A 1 93 ? -1.692 0.652 3.213 1.00 98.44 93 ASP A N 1
ATOM 735 C CA . ASP A 1 93 ? -0.252 0.619 2.941 1.00 98.44 93 ASP A CA 1
ATOM 736 C C . ASP A 1 93 ? 0.172 -0.702 2.288 1.00 98.44 93 ASP A C 1
ATOM 738 O O . ASP A 1 93 ? 0.990 -0.702 1.369 1.00 98.44 93 ASP A O 1
ATOM 742 N N . LYS A 1 94 ? -0.453 -1.823 2.670 1.00 98.50 94 LYS A N 1
ATOM 743 C CA . LYS A 1 94 ? -0.291 -3.103 1.972 1.00 98.50 94 LYS A CA 1
ATOM 744 C C . LYS A 1 94 ? -0.709 -3.007 0.501 1.00 98.50 94 LYS A C 1
ATOM 746 O O . LYS A 1 94 ? -0.005 -3.545 -0.350 1.00 98.50 94 LYS A O 1
ATOM 751 N N . GLU A 1 95 ? -1.832 -2.354 0.198 1.00 98.56 95 GLU A N 1
ATOM 752 C CA . GLU A 1 95 ? -2.291 -2.154 -1.185 1.00 98.56 95 GLU A CA 1
ATOM 753 C C . GLU A 1 95 ? -1.287 -1.333 -2.002 1.00 98.56 95 GLU A C 1
ATOM 755 O O . GLU A 1 95 ? -0.892 -1.773 -3.080 1.00 98.56 95 GLU A O 1
ATOM 760 N N . LYS A 1 96 ? -0.776 -0.221 -1.459 1.00 98.50 96 LYS A N 1
ATOM 761 C CA . LYS A 1 96 ? 0.257 0.593 -2.129 1.00 98.50 96 LYS A CA 1
ATOM 762 C C . LYS A 1 96 ? 1.526 -0.204 -2.425 1.00 98.50 96 LYS A C 1
ATOM 764 O O . LYS A 1 96 ? 2.007 -0.200 -3.554 1.00 98.50 96 LYS A O 1
ATOM 769 N N . ILE A 1 97 ? 2.047 -0.932 -1.434 1.00 98.50 97 ILE A N 1
ATOM 770 C CA . ILE A 1 97 ? 3.250 -1.761 -1.612 1.00 98.50 97 ILE A CA 1
ATOM 771 C C . ILE A 1 97 ? 3.003 -2.842 -2.674 1.00 98.50 97 ILE A C 1
ATOM 773 O O . ILE A 1 97 ? 3.889 -3.153 -3.468 1.00 98.50 97 ILE A O 1
ATOM 777 N N . GLN A 1 98 ? 1.797 -3.413 -2.720 1.00 98.44 98 GLN A N 1
ATOM 778 C CA . GLN A 1 98 ? 1.435 -4.402 -3.732 1.00 98.44 98 GLN A CA 1
ATOM 779 C C . GLN A 1 98 ? 1.398 -3.798 -5.145 1.00 98.44 98 GLN A C 1
ATOM 781 O O . GLN A 1 98 ? 1.846 -4.446 -6.094 1.00 98.44 98 GLN A O 1
ATOM 786 N N . GLU A 1 99 ? 0.885 -2.576 -5.299 1.00 98.38 99 GLU A N 1
ATOM 787 C CA . GLU A 1 99 ? 0.897 -1.842 -6.569 1.00 98.38 99 GLU A CA 1
ATOM 788 C C . GLU A 1 99 ? 2.324 -1.520 -7.026 1.00 98.38 99 GLU A C 1
ATOM 790 O O . GLU A 1 99 ? 2.675 -1.802 -8.175 1.00 98.38 99 GLU A O 1
ATOM 795 N N . GLU A 1 100 ? 3.170 -1.016 -6.125 1.00 98.50 100 GLU A N 1
ATOM 796 C CA . GLU A 1 100 ? 4.586 -0.737 -6.397 1.00 98.50 100 GLU A CA 1
ATOM 797 C C . GLU A 1 100 ? 5.346 -2.004 -6.808 1.00 98.50 100 GLU A C 1
ATOM 799 O O . GLU A 1 100 ? 6.080 -1.996 -7.799 1.00 98.50 100 GLU A O 1
ATOM 804 N N . LEU A 1 101 ? 5.123 -3.119 -6.105 1.00 98.31 101 LEU A N 1
ATOM 805 C CA . LEU A 1 101 ? 5.723 -4.414 -6.428 1.00 98.31 101 LEU A CA 1
ATOM 806 C C . LEU A 1 101 ? 5.317 -4.894 -7.827 1.00 98.31 101 LEU A C 1
ATOM 808 O O . LEU A 1 101 ? 6.161 -5.362 -8.595 1.00 98.31 101 LEU A O 1
ATOM 812 N N . ASN A 1 102 ? 4.034 -4.773 -8.171 1.00 98.38 102 ASN A N 1
ATOM 813 C CA . ASN A 1 102 ? 3.530 -5.148 -9.491 1.00 98.38 102 ASN A CA 1
ATOM 814 C C . ASN A 1 102 ? 4.118 -4.252 -10.594 1.00 98.38 102 ASN A C 1
ATOM 816 O O . ASN A 1 102 ? 4.473 -4.750 -11.664 1.00 98.38 102 ASN A O 1
ATOM 820 N N . GLY A 1 103 ? 4.254 -2.949 -10.327 1.00 98.56 103 GLY A N 1
ATOM 821 C CA . GLY A 1 103 ? 4.895 -1.995 -11.231 1.00 98.56 103 GLY A CA 1
ATOM 822 C C . GLY A 1 103 ? 6.366 -2.333 -11.475 1.00 98.56 103 GLY A C 1
ATOM 823 O O . GLY A 1 103 ? 6.785 -2.459 -12.624 1.00 98.56 103 GLY A O 1
ATOM 824 N N . LEU A 1 104 ? 7.128 -2.565 -10.404 1.00 98.44 104 LEU A N 1
ATOM 825 C CA . LEU A 1 104 ? 8.543 -2.924 -10.484 1.00 98.44 104 LEU A CA 1
ATOM 826 C C . LEU A 1 104 ? 8.754 -4.237 -11.241 1.00 98.44 104 LEU A C 1
ATOM 828 O O . LEU A 1 104 ? 9.642 -4.328 -12.085 1.00 98.44 104 LEU A O 1
ATOM 832 N N . LYS A 1 105 ? 7.913 -5.242 -10.976 1.00 98.62 105 LYS A N 1
ATOM 833 C CA . LYS A 1 105 ? 7.963 -6.532 -11.666 1.00 98.62 105 LYS A CA 1
ATOM 834 C C . LYS A 1 105 ? 7.839 -6.360 -13.185 1.00 98.62 105 LYS A C 1
ATOM 836 O O . LYS A 1 105 ? 8.693 -6.861 -13.916 1.00 98.62 105 LYS A O 1
ATOM 841 N N . LYS A 1 106 ? 6.862 -5.561 -13.632 1.00 98.31 106 LYS A N 1
ATOM 842 C CA . LYS A 1 106 ? 6.663 -5.246 -15.053 1.00 98.31 106 LYS A CA 1
ATOM 843 C C . LYS A 1 106 ? 7.894 -4.574 -15.667 1.00 98.31 106 LYS A C 1
ATOM 845 O O . LYS A 1 106 ? 8.302 -4.963 -16.757 1.00 98.31 106 LYS A O 1
ATOM 850 N N . THR A 1 107 ? 8.490 -3.603 -14.974 1.00 98.19 107 THR A N 1
ATOM 851 C CA . THR A 1 107 ? 9.709 -2.918 -15.436 1.00 98.19 107 THR A CA 1
ATOM 852 C C . THR A 1 107 ? 10.878 -3.891 -15.595 1.00 98.19 107 THR A C 1
ATOM 854 O O . THR A 1 107 ? 11.537 -3.903 -16.633 1.00 98.19 107 THR A O 1
ATOM 857 N N . VAL A 1 108 ? 11.092 -4.770 -14.613 1.00 98.38 108 VAL A N 1
ATOM 858 C CA . VAL A 1 108 ? 12.149 -5.794 -14.668 1.00 98.38 108 VAL A CA 1
ATOM 859 C C . VAL A 1 108 ? 11.939 -6.749 -15.844 1.00 98.38 108 VAL A C 1
ATOM 861 O O . VAL A 1 108 ? 12.893 -7.131 -16.520 1.00 98.38 108 VAL A O 1
ATOM 864 N N . GLU A 1 109 ? 10.697 -7.142 -16.118 1.00 98.06 109 GLU A N 1
ATOM 865 C CA . GLU A 1 109 ? 10.375 -8.026 -17.239 1.00 98.06 109 GLU A CA 1
ATOM 866 C C . GLU A 1 109 ? 10.614 -7.351 -18.594 1.00 98.06 109 GLU A C 1
ATOM 868 O O . GLU A 1 109 ? 11.153 -7.995 -19.498 1.00 98.06 109 GLU A O 1
ATOM 873 N N . THR A 1 110 ? 10.295 -6.059 -18.723 1.00 97.88 110 THR A N 1
ATOM 874 C CA . THR A 1 110 ? 10.608 -5.285 -19.933 1.00 97.88 110 THR A CA 1
ATOM 875 C C . THR A 1 110 ? 12.111 -5.110 -20.129 1.00 97.88 110 THR A C 1
ATOM 877 O O . THR A 1 110 ? 12.618 -5.436 -21.197 1.00 97.88 110 THR A O 1
ATOM 880 N N . GLU A 1 111 ? 12.849 -4.713 -19.088 1.00 98.00 111 GLU A N 1
ATOM 881 C CA . GLU A 1 111 ? 14.304 -4.528 -19.162 1.00 98.00 111 GLU A CA 1
ATOM 882 C C . GLU A 1 111 ? 15.028 -5.838 -19.480 1.00 98.00 111 GLU A C 1
ATOM 884 O O . GLU A 1 111 ? 15.968 -5.861 -20.274 1.00 98.00 111 GLU A O 1
ATOM 889 N N . LYS A 1 112 ? 14.568 -6.958 -18.907 1.00 98.19 112 LYS A N 1
ATOM 890 C CA . LYS A 1 112 ? 15.082 -8.289 -19.241 1.00 98.19 112 LYS A CA 1
ATOM 891 C C . LYS A 1 112 ? 14.846 -8.624 -20.715 1.00 98.19 112 LYS A C 1
ATOM 893 O O . LYS A 1 112 ? 15.740 -9.176 -21.354 1.00 98.19 112 LYS A O 1
ATOM 898 N N . GLY A 1 113 ? 13.661 -8.320 -21.245 1.00 98.25 113 GLY A N 1
ATOM 899 C CA . GLY A 1 113 ? 13.345 -8.502 -22.662 1.00 98.25 113 GLY A CA 1
ATOM 900 C C . GLY A 1 113 ? 14.264 -7.682 -23.568 1.00 98.25 113 GLY A C 1
ATOM 901 O O . GLY A 1 113 ? 14.861 -8.233 -24.493 1.00 98.25 113 GLY A O 1
ATOM 902 N N . ASP A 1 114 ? 14.446 -6.400 -23.252 1.00 97.94 114 ASP A N 1
ATOM 903 C CA . ASP A 1 114 ? 15.303 -5.483 -24.009 1.00 97.94 114 ASP A CA 1
ATOM 904 C C . ASP A 1 114 ? 16.780 -5.896 -23.954 1.00 97.94 114 ASP A C 1
ATOM 906 O O . ASP A 1 114 ? 17.483 -5.868 -24.967 1.00 97.94 114 ASP A O 1
ATOM 910 N N . ALA A 1 115 ? 17.256 -6.339 -22.786 1.00 97.88 115 ALA A N 1
ATOM 911 C CA . ALA A 1 115 ? 18.612 -6.846 -22.615 1.00 97.88 115 ALA A CA 1
ATOM 912 C C . ALA A 1 115 ? 18.860 -8.104 -23.460 1.00 97.88 115 ALA A C 1
ATOM 914 O O . ALA A 1 115 ? 19.882 -8.185 -24.139 1.00 97.88 115 ALA A O 1
ATOM 915 N N . LEU A 1 116 ? 17.914 -9.052 -23.474 1.00 98.12 116 LEU A N 1
ATOM 916 C CA . LEU A 1 116 ? 17.999 -10.245 -24.322 1.00 98.12 116 LEU A CA 1
ATOM 917 C C . LEU A 1 116 ? 17.970 -9.886 -25.813 1.00 98.12 116 LEU A C 1
ATOM 919 O O . LEU A 1 116 ? 18.745 -10.438 -26.587 1.00 98.12 116 LEU A O 1
ATOM 923 N N . ALA A 1 117 ? 17.121 -8.942 -26.226 1.00 98.06 117 ALA A N 1
ATOM 924 C CA . ALA A 1 117 ? 17.081 -8.482 -27.613 1.00 98.06 117 ALA A CA 1
ATOM 925 C C . ALA A 1 117 ? 18.419 -7.853 -28.039 1.00 98.06 117 ALA A C 1
ATOM 927 O O . ALA A 1 117 ? 18.923 -8.132 -29.128 1.00 98.06 117 ALA A O 1
ATOM 928 N N . LYS A 1 118 ? 19.027 -7.048 -27.162 1.00 98.38 118 LYS A N 1
ATOM 929 C CA . LYS A 1 118 ? 20.349 -6.459 -27.394 1.00 98.38 118 LYS A CA 1
ATOM 930 C C . LYS A 1 118 ? 21.450 -7.519 -27.484 1.00 98.38 118 LYS A C 1
ATOM 932 O O . LYS A 1 118 ? 22.315 -7.405 -28.347 1.00 98.38 118 LYS A O 1
ATOM 937 N N . ASP A 1 119 ? 21.408 -8.537 -26.630 1.00 98.38 119 ASP A N 1
ATOM 938 C CA . ASP A 1 119 ? 22.366 -9.648 -26.636 1.00 98.38 119 ASP A CA 1
ATOM 939 C C . ASP A 1 119 ? 22.303 -10.454 -27.944 1.00 98.38 119 ASP A C 1
ATOM 941 O O . ASP A 1 119 ? 23.333 -10.761 -28.547 1.00 98.38 119 ASP A O 1
ATOM 945 N N . VAL A 1 120 ? 21.092 -10.702 -28.455 1.00 98.44 120 VAL A N 1
ATOM 946 C CA . VAL A 1 120 ? 20.886 -11.343 -29.764 1.00 98.44 120 VAL A CA 1
ATOM 947 C C . VAL A 1 120 ? 21.474 -10.498 -30.897 1.00 98.44 120 VAL A C 1
ATOM 949 O O . VAL A 1 120 ? 22.174 -11.035 -31.752 1.00 98.44 120 VAL A O 1
ATOM 952 N N . LEU A 1 121 ? 21.234 -9.183 -30.908 1.00 98.25 121 LEU A N 1
ATOM 953 C CA . LEU A 1 121 ? 21.785 -8.295 -31.941 1.00 98.25 121 LEU A CA 1
ATOM 954 C C . LEU A 1 121 ? 23.318 -8.261 -31.922 1.00 98.25 121 LEU A C 1
ATOM 956 O O . LEU A 1 121 ? 23.941 -8.379 -32.975 1.00 98.25 121 LEU A O 1
ATOM 960 N N . LEU A 1 122 ? 23.920 -8.153 -30.735 1.00 98.12 122 LEU A N 1
ATOM 961 C CA . LEU A 1 122 ? 25.376 -8.191 -30.581 1.00 98.12 122 LEU A CA 1
ATOM 962 C C . LEU A 1 122 ? 25.957 -9.545 -31.003 1.00 98.12 122 LEU A C 1
ATOM 964 O O . LEU A 1 122 ? 27.021 -9.588 -31.613 1.00 98.12 122 LEU A O 1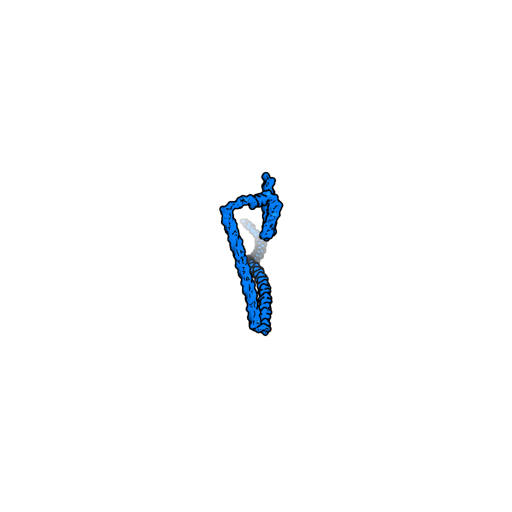
ATOM 968 N N . SER A 1 123 ? 25.254 -10.644 -30.722 1.00 98.25 123 SER A N 1
ATOM 969 C CA . SER A 1 123 ? 25.660 -11.979 -31.170 1.00 98.25 123 SER A CA 1
ATOM 970 C C . SER A 1 123 ? 25.681 -12.080 -32.698 1.00 98.25 123 SER A C 1
ATOM 972 O O . SER A 1 123 ? 26.649 -12.588 -33.258 1.00 98.25 123 SER A O 1
ATOM 974 N N . ILE A 1 124 ? 24.669 -11.532 -33.381 1.00 98.12 124 ILE A N 1
ATOM 975 C CA . ILE A 1 124 ? 24.626 -11.484 -34.852 1.00 98.12 124 ILE A CA 1
ATOM 976 C C . ILE A 1 124 ? 25.793 -10.654 -35.407 1.00 98.12 124 ILE A C 1
ATOM 978 O O . ILE A 1 124 ? 26.490 -11.110 -36.313 1.00 98.12 124 ILE A O 1
ATOM 982 N N . GLU A 1 125 ? 26.045 -9.467 -34.848 1.00 98.06 125 GLU A N 1
ATOM 983 C CA . GLU A 1 125 ? 27.148 -8.596 -35.278 1.00 98.06 125 GLU A CA 1
ATOM 984 C C . GLU A 1 125 ? 28.518 -9.264 -35.077 1.00 98.06 125 GLU A C 1
ATOM 986 O O . GLU A 1 125 ? 29.377 -9.214 -35.960 1.00 98.06 125 GLU A O 1
ATOM 991 N N . LEU A 1 126 ? 28.717 -9.953 -33.948 1.00 98.12 126 LEU A N 1
ATOM 992 C CA . LEU A 1 126 ? 29.931 -10.729 -33.690 1.00 98.12 126 LEU A CA 1
ATOM 993 C C . LEU A 1 126 ? 30.117 -11.858 -34.706 1.00 98.12 126 LEU A C 1
ATOM 995 O O . LEU A 1 126 ? 31.228 -12.058 -35.197 1.00 98.12 126 LEU A O 1
ATOM 999 N N . GLU A 1 127 ? 29.051 -12.582 -35.044 1.00 98.19 127 GLU A N 1
ATOM 1000 C CA . GLU A 1 127 ? 29.108 -13.621 -36.070 1.00 98.19 127 GLU A CA 1
ATOM 1001 C C . GLU A 1 127 ? 29.446 -13.057 -37.458 1.00 98.19 127 GLU A C 1
ATOM 1003 O O . GLU A 1 127 ? 30.244 -13.659 -38.181 1.00 98.19 127 GLU A O 1
ATOM 1008 N N . ASP A 1 128 ? 28.878 -11.910 -37.839 1.00 98.19 128 ASP A N 1
ATOM 1009 C CA . ASP A 1 128 ? 29.191 -11.230 -39.103 1.00 98.19 128 ASP A CA 1
ATOM 1010 C C . ASP A 1 128 ? 30.658 -10.796 -39.166 1.00 98.19 128 ASP A C 1
ATOM 1012 O O . ASP A 1 128 ? 31.355 -11.082 -40.146 1.00 98.19 128 ASP A O 1
ATOM 1016 N N . MET A 1 129 ? 31.159 -10.176 -38.096 1.00 98.19 129 MET A N 1
ATOM 1017 C CA . MET A 1 129 ? 32.564 -9.783 -37.983 1.00 98.19 129 MET A CA 1
ATOM 1018 C C . MET A 1 129 ? 33.498 -10.995 -38.037 1.00 98.19 129 MET A C 1
ATOM 1020 O O . MET A 1 129 ? 34.548 -10.941 -38.680 1.00 98.19 129 MET A O 1
ATOM 1024 N N . GLN A 1 130 ? 33.108 -12.110 -37.417 1.00 98.12 130 GLN A N 1
ATOM 1025 C CA . GLN A 1 130 ? 33.868 -13.355 -37.464 1.00 98.12 130 GLN A CA 1
ATOM 1026 C C . GLN A 1 130 ? 33.895 -13.956 -38.878 1.00 98.12 130 GLN A C 1
ATOM 1028 O O . GLN A 1 130 ? 34.950 -14.410 -39.326 1.00 98.12 130 GLN A O 1
ATOM 1033 N N . ARG A 1 131 ? 32.765 -13.936 -39.602 1.00 97.94 131 ARG A N 1
ATOM 1034 C CA . ARG A 1 131 ? 32.687 -14.378 -41.006 1.00 97.94 131 ARG A CA 1
ATOM 1035 C C . ARG A 1 131 ? 33.587 -13.539 -41.913 1.00 97.94 131 ARG A C 1
ATOM 1037 O O . ARG A 1 131 ? 34.327 -14.101 -42.720 1.00 97.94 131 ARG A O 1
ATOM 1044 N N . GLU A 1 132 ? 33.553 -12.215 -41.774 1.00 97.56 132 GLU A N 1
ATOM 1045 C CA . GLU A 1 132 ? 34.392 -11.317 -42.577 1.00 97.56 132 GLU A CA 1
ATOM 1046 C C . GLU A 1 132 ? 35.882 -11.484 -42.241 1.00 97.56 132 GLU A C 1
ATOM 1048 O O . GLU A 1 132 ? 36.714 -11.540 -43.147 1.00 97.56 132 GLU A O 1
ATOM 1053 N N . LEU A 1 133 ? 36.226 -11.657 -40.961 1.00 97.69 133 LEU A N 1
ATOM 1054 C CA . LEU A 1 133 ? 37.594 -11.966 -40.545 1.00 97.69 133 LEU A CA 1
ATOM 1055 C C . LEU A 1 133 ? 38.102 -13.261 -41.192 1.00 97.69 133 LEU A C 1
ATOM 1057 O O . LEU A 1 133 ? 39.220 -13.299 -41.709 1.00 97.69 133 LEU A O 1
ATOM 1061 N N . GLU A 1 134 ? 37.302 -14.326 -41.174 1.00 96.94 134 GLU A N 1
ATOM 1062 C CA . GLU A 1 134 ? 37.717 -15.613 -41.733 1.00 96.94 134 GLU A CA 1
ATOM 1063 C C . GLU A 1 134 ? 37.885 -15.543 -43.257 1.00 96.94 134 GLU A C 1
ATOM 1065 O O . GLU A 1 134 ? 38.872 -16.041 -43.799 1.00 96.94 134 GLU A O 1
ATOM 1070 N N . LYS A 1 135 ? 37.010 -14.805 -43.944 1.00 96.25 135 LYS A N 1
ATOM 1071 C CA . LYS A 1 135 ? 37.150 -14.507 -45.374 1.00 96.25 135 LYS A CA 1
ATOM 1072 C C . LYS A 1 135 ? 38.442 -13.746 -45.687 1.00 96.25 135 LYS A C 1
ATOM 1074 O O . LYS A 1 135 ? 39.118 -14.052 -46.669 1.00 96.25 135 LYS A O 1
ATOM 1079 N N . GLN A 1 136 ? 38.824 -12.772 -44.858 1.00 93.25 136 GLN A N 1
ATOM 1080 C CA . GLN A 1 136 ? 40.097 -12.061 -45.023 1.00 93.25 136 GLN A CA 1
ATOM 1081 C C . GLN A 1 136 ? 41.300 -12.995 -44.849 1.00 93.25 136 GLN A C 1
ATOM 1083 O O . GLN A 1 136 ? 42.249 -12.914 -45.633 1.00 93.25 136 GLN A O 1
ATOM 1088 N N . LYS A 1 137 ? 41.255 -13.916 -43.877 1.00 92.81 137 LYS A N 1
ATOM 1089 C CA . LYS A 1 137 ? 42.299 -14.940 -43.718 1.00 92.81 137 LYS A CA 1
ATOM 1090 C C . LYS A 1 137 ? 42.393 -15.856 -44.936 1.00 92.81 137 LYS A C 1
ATOM 1092 O O . LYS A 1 137 ? 43.502 -16.122 -45.392 1.00 92.81 137 LYS A O 1
ATOM 1097 N N . GLU A 1 138 ? 41.266 -16.301 -45.488 1.00 92.00 138 GLU A N 1
ATOM 1098 C CA . GLU A 1 138 ? 41.239 -17.149 -46.687 1.00 92.00 138 GLU A CA 1
ATOM 1099 C C . GLU A 1 138 ? 41.852 -16.435 -47.906 1.00 92.00 138 GLU A C 1
ATOM 1101 O O . GLU A 1 138 ? 42.652 -17.021 -48.643 1.00 92.00 138 GLU A O 1
ATOM 1106 N N . ILE A 1 139 ? 41.560 -15.143 -48.094 1.00 87.94 139 ILE A N 1
ATOM 1107 C CA . ILE A 1 139 ? 42.167 -14.323 -49.157 1.00 87.94 139 ILE A CA 1
ATOM 1108 C C . ILE A 1 139 ? 43.687 -14.227 -48.977 1.00 87.94 139 ILE A C 1
ATOM 1110 O O . ILE A 1 139 ? 44.431 -14.406 -4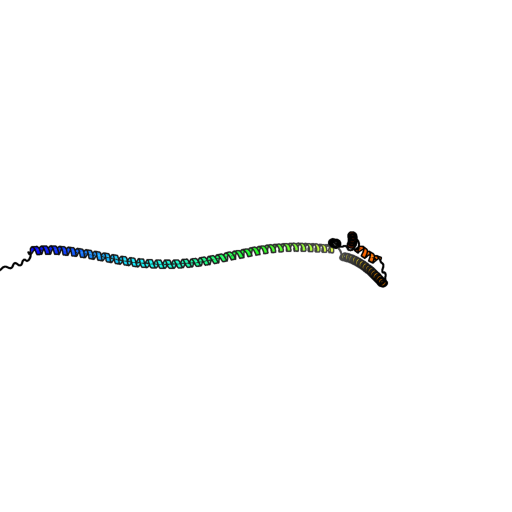9.942 1.00 87.94 139 ILE A O 1
ATOM 1114 N N . LEU A 1 140 ? 44.155 -13.966 -47.753 1.00 85.81 140 LEU A N 1
ATOM 1115 C CA . LEU A 1 140 ? 45.586 -13.874 -47.447 1.00 85.81 140 LEU A CA 1
ATOM 1116 C C . LEU A 1 140 ? 46.312 -15.215 -47.624 1.00 85.81 140 LEU A C 1
ATOM 1118 O O . LEU A 1 140 ? 47.466 -15.228 -48.046 1.00 85.81 140 LEU A O 1
ATOM 1122 N N . ALA A 1 141 ? 45.651 -16.336 -47.327 1.00 85.50 141 ALA A N 1
ATOM 1123 C CA . ALA A 1 141 ? 46.216 -17.669 -47.519 1.00 85.50 141 ALA A CA 1
ATOM 1124 C C . ALA A 1 141 ? 46.284 -18.072 -49.004 1.00 85.50 141 ALA A C 1
ATOM 1126 O O . ALA A 1 141 ? 47.236 -18.728 -49.424 1.00 85.50 141 ALA A O 1
ATOM 1127 N N . SER A 1 142 ? 45.284 -17.683 -49.800 1.00 84.19 142 SER A N 1
ATOM 1128 C CA . SER A 1 142 ? 45.166 -18.054 -51.219 1.00 84.19 142 SER A CA 1
ATOM 1129 C C . SER A 1 142 ? 45.906 -17.120 -52.183 1.00 84.19 142 SER A C 1
ATOM 1131 O O . SER A 1 142 ? 46.223 -17.525 -53.302 1.00 84.19 142 SER A O 1
ATOM 1133 N N . THR A 1 143 ? 46.196 -15.881 -51.777 1.00 83.19 143 THR A N 1
ATOM 1134 C CA . THR A 1 143 ? 46.788 -14.859 -52.650 1.00 83.19 143 THR A CA 1
ATOM 1135 C C . THR A 1 143 ? 48.092 -14.333 -52.062 1.00 83.19 143 THR A C 1
ATOM 1137 O O . THR A 1 143 ? 48.121 -13.841 -50.937 1.00 83.19 143 THR A O 1
ATOM 1140 N N . SER A 1 144 ? 49.186 -14.366 -52.832 1.00 81.94 144 SER A N 1
ATOM 1141 C CA . SER A 1 144 ? 50.447 -13.778 -52.362 1.00 81.94 144 SER A CA 1
ATOM 1142 C C . SER A 1 144 ? 50.298 -12.268 -52.143 1.00 81.94 144 SER A C 1
ATOM 1144 O O . SER A 1 144 ? 49.643 -11.574 -52.924 1.00 81.94 144 SER A O 1
ATOM 1146 N N . ILE A 1 145 ? 50.961 -11.732 -51.115 1.00 81.62 145 ILE A N 1
ATOM 1147 C CA . ILE A 1 145 ? 50.958 -10.292 -50.802 1.00 81.62 145 ILE A CA 1
ATOM 1148 C C . ILE A 1 145 ? 51.321 -9.458 -52.042 1.00 81.62 145 ILE A C 1
ATOM 1150 O O . ILE A 1 145 ? 50.695 -8.435 -52.302 1.00 81.62 145 ILE A O 1
ATOM 1154 N N . ALA A 1 146 ? 52.260 -9.935 -52.866 1.00 77.62 146 ALA A N 1
ATOM 1155 C CA . ALA A 1 146 ? 52.647 -9.283 -54.115 1.00 77.62 146 ALA A CA 1
ATOM 1156 C C . ALA A 1 146 ? 51.486 -9.169 -55.124 1.00 77.62 146 ALA A C 1
ATOM 1158 O O . ALA A 1 146 ? 51.320 -8.131 -55.760 1.00 77.62 146 ALA A O 1
ATOM 1159 N N . GLN A 1 147 ? 50.648 -10.203 -55.255 1.00 84.69 147 GLN A N 1
ATOM 1160 C CA . GLN A 1 147 ? 49.461 -10.162 -56.119 1.00 84.69 147 GLN A CA 1
ATOM 1161 C C . GLN A 1 147 ? 48.388 -9.216 -55.572 1.00 84.69 147 GLN A C 1
ATOM 1163 O O . GLN A 1 147 ? 47.750 -8.504 -56.350 1.00 84.69 147 GLN A O 1
ATOM 1168 N N . ILE A 1 148 ? 48.209 -9.178 -54.247 1.00 82.69 148 ILE A N 1
ATOM 1169 C CA . ILE A 1 148 ? 47.283 -8.247 -53.590 1.00 82.69 148 ILE A CA 1
ATOM 1170 C C . ILE A 1 148 ? 47.723 -6.809 -53.871 1.00 82.69 148 ILE A C 1
ATOM 1172 O O . ILE A 1 148 ? 46.940 -6.027 -54.409 1.00 82.69 148 ILE A O 1
ATOM 1176 N N . VAL A 1 149 ? 48.985 -6.485 -53.579 1.00 86.31 149 VAL A N 1
ATOM 1177 C CA . VAL A 1 149 ? 49.575 -5.161 -53.822 1.00 86.31 149 VAL A CA 1
ATOM 1178 C C . VAL A 1 149 ? 49.432 -4.767 -55.291 1.00 86.31 149 VAL A C 1
ATOM 1180 O O . VAL A 1 149 ? 48.905 -3.696 -55.576 1.00 86.31 149 VAL A O 1
ATOM 1183 N N . ASN A 1 150 ? 49.754 -5.660 -56.231 1.00 88.50 150 ASN A N 1
ATOM 1184 C CA . ASN A 1 150 ? 49.629 -5.357 -57.657 1.00 88.50 150 ASN A CA 1
ATOM 1185 C C . ASN A 1 150 ? 48.182 -5.045 -58.086 1.00 88.50 150 ASN A C 1
ATOM 1187 O O . ASN A 1 150 ? 47.951 -4.190 -58.942 1.00 88.50 150 ASN A O 1
ATOM 1191 N N . LYS A 1 151 ? 47.185 -5.718 -57.498 1.00 89.75 151 LYS A N 1
ATOM 1192 C CA . LYS A 1 151 ? 45.766 -5.441 -57.772 1.00 89.75 151 LYS A CA 1
ATOM 1193 C C . LYS A 1 151 ? 45.352 -4.062 -57.249 1.00 89.75 151 LYS A C 1
ATOM 1195 O O . LYS A 1 151 ? 44.627 -3.349 -57.945 1.00 89.75 151 LYS A O 1
ATOM 1200 N N . TRP A 1 152 ? 45.828 -3.684 -56.062 1.00 93.38 152 TRP A N 1
ATOM 1201 C CA . TRP A 1 152 ? 45.610 -2.352 -55.494 1.00 93.38 152 TRP A CA 1
ATOM 1202 C C . TRP A 1 152 ? 46.286 -1.262 -56.323 1.00 93.38 152 TRP A C 1
ATOM 1204 O O . TRP A 1 152 ? 45.613 -0.308 -56.700 1.00 93.38 152 TRP A O 1
ATOM 1214 N N . GLU A 1 153 ? 47.555 -1.437 -56.694 1.00 93.19 153 GLU A N 1
ATOM 1215 C CA . GLU A 1 153 ? 48.297 -0.504 -57.554 1.00 93.19 153 GLU A CA 1
ATOM 1216 C C . GLU A 1 153 ? 47.558 -0.234 -58.870 1.00 93.19 153 GLU A C 1
ATOM 1218 O O . GLU A 1 153 ? 47.368 0.918 -59.257 1.00 93.19 153 GLU A O 1
ATOM 1223 N N . ARG A 1 154 ? 47.047 -1.283 -59.532 1.00 94.31 154 ARG A N 1
ATOM 1224 C CA . ARG A 1 154 ? 46.247 -1.125 -60.759 1.00 94.31 154 ARG A CA 1
ATOM 1225 C C . ARG A 1 154 ? 44.950 -0.355 -60.523 1.00 94.31 154 ARG A C 1
ATOM 1227 O O . ARG A 1 154 ? 44.554 0.440 -61.375 1.00 94.31 154 ARG A O 1
ATOM 1234 N N . ARG A 1 155 ? 44.261 -0.595 -59.401 1.00 96.38 155 ARG A N 1
ATOM 1235 C CA . ARG A 1 155 ? 43.008 0.108 -59.094 1.00 96.38 155 ARG A CA 1
ATOM 1236 C C . ARG A 1 155 ? 43.256 1.576 -58.758 1.00 96.38 155 ARG A C 1
ATOM 1238 O O . ARG A 1 155 ? 42.493 2.415 -59.227 1.00 96.38 155 ARG A O 1
ATOM 1245 N N . VAL A 1 156 ? 44.309 1.875 -58.000 1.00 97.31 156 VAL A N 1
ATOM 1246 C CA . VAL A 1 156 ? 44.734 3.249 -57.705 1.00 97.31 156 VAL A CA 1
ATOM 1247 C C . VAL A 1 156 ? 45.046 3.984 -59.005 1.00 97.31 156 VAL A C 1
ATOM 1249 O O . VAL A 1 156 ? 44.430 5.010 -59.267 1.00 97.31 156 VAL A O 1
ATOM 1252 N N . LEU A 1 157 ? 45.862 3.394 -59.882 1.00 95.88 157 LEU A N 1
ATOM 1253 C CA . LEU A 1 157 ? 46.191 3.980 -61.184 1.00 95.88 157 LEU A CA 1
ATOM 1254 C C . LEU A 1 157 ? 44.942 4.267 -62.039 1.00 95.88 157 LEU A C 1
ATOM 1256 O O . LEU A 1 157 ? 44.840 5.304 -62.690 1.00 95.88 157 LEU A O 1
ATOM 1260 N N . SER A 1 158 ? 43.965 3.355 -62.032 1.00 95.88 158 SER A N 1
ATOM 1261 C CA . SER A 1 158 ? 42.682 3.555 -62.719 1.00 95.88 158 SER A CA 1
ATOM 1262 C C . SER A 1 158 ? 41.911 4.752 -62.160 1.00 95.88 158 SER A C 1
ATOM 1264 O O . SER A 1 158 ? 41.384 5.542 -62.937 1.00 95.88 158 SER A O 1
ATOM 1266 N N . LEU A 1 159 ? 41.838 4.893 -60.835 1.00 96.75 159 LEU A N 1
ATOM 1267 C CA . LEU A 1 159 ? 41.146 6.012 -60.192 1.00 96.75 159 LEU A CA 1
ATOM 1268 C C . LEU A 1 159 ? 41.873 7.343 -60.425 1.00 96.75 159 LEU A C 1
ATOM 1270 O O . LEU A 1 159 ? 41.226 8.356 -60.669 1.00 96.75 159 LEU A O 1
ATOM 1274 N N . GLU A 1 160 ? 43.205 7.344 -60.410 1.00 95.94 160 GLU A N 1
ATOM 1275 C CA . GLU A 1 160 ? 44.021 8.519 -60.739 1.00 95.94 160 GLU A CA 1
ATOM 1276 C C . GLU A 1 160 ? 43.804 8.985 -62.186 1.00 95.94 160 GLU A C 1
ATOM 1278 O O . GLU A 1 160 ? 43.776 10.187 -62.456 1.00 95.94 160 GLU A O 1
ATOM 1283 N N . ASN A 1 161 ? 43.615 8.053 -63.126 1.00 95.31 161 ASN A N 1
ATOM 1284 C CA . ASN A 1 161 ? 43.245 8.385 -64.504 1.00 95.31 161 ASN A CA 1
ATOM 1285 C C . ASN A 1 161 ? 41.852 9.015 -64.576 1.00 95.31 161 ASN A C 1
ATOM 1287 O O . ASN A 1 161 ? 41.713 10.082 -65.168 1.00 95.31 161 ASN A O 1
ATOM 1291 N N . GLU A 1 162 ? 40.852 8.414 -63.922 1.00 96.19 162 GLU A N 1
ATOM 1292 C CA . GLU A 1 162 ? 39.496 8.977 -63.870 1.00 96.19 162 GLU A CA 1
ATOM 1293 C C . GLU A 1 162 ? 39.485 10.392 -63.268 1.00 96.19 162 GLU A C 1
ATOM 1295 O O . GLU A 1 162 ? 38.746 11.259 -63.729 1.00 96.19 162 GLU A O 1
ATOM 1300 N N . ILE A 1 163 ? 40.299 10.649 -62.238 1.00 96.12 163 ILE A N 1
ATOM 1301 C CA . ILE A 1 163 ? 40.421 11.981 -61.629 1.00 96.12 163 ILE A CA 1
ATOM 1302 C C . ILE A 1 163 ? 41.053 12.970 -62.610 1.00 96.12 163 ILE A C 1
ATOM 1304 O O . ILE A 1 163 ? 40.479 14.031 -62.833 1.00 96.12 163 ILE A O 1
ATOM 1308 N N . ARG A 1 164 ? 42.167 12.613 -63.263 1.00 96.12 164 ARG A N 1
ATOM 1309 C CA . ARG A 1 164 ? 42.786 13.479 -64.283 1.00 96.12 164 ARG A CA 1
ATOM 1310 C C . ARG A 1 164 ? 41.832 13.812 -65.424 1.00 96.12 164 ARG A C 1
ATOM 1312 O O . ARG A 1 164 ? 41.798 14.950 -65.881 1.00 96.12 164 ARG A O 1
ATOM 1319 N N . GLU A 1 165 ? 41.056 12.836 -65.885 1.00 95.12 165 GLU A N 1
ATOM 1320 C CA . GLU A 1 165 ? 40.035 13.057 -66.911 1.00 95.12 165 GLU A CA 1
ATOM 1321 C C . GLU A 1 165 ? 38.955 14.032 -66.426 1.00 95.12 165 GLU A C 1
ATOM 1323 O O . GLU A 1 165 ? 38.605 14.969 -67.149 1.00 95.12 165 GLU A O 1
ATOM 1328 N N . ARG A 1 166 ? 38.473 13.873 -65.184 1.00 95.62 166 ARG A N 1
ATOM 1329 C CA . ARG A 1 166 ? 37.535 14.822 -64.565 1.00 95.62 166 ARG A CA 1
ATOM 1330 C C . ARG A 1 166 ? 38.136 16.226 -64.454 1.00 95.62 166 ARG A C 1
ATOM 1332 O O . ARG A 1 166 ? 37.440 17.183 -64.776 1.00 95.62 166 ARG A O 1
ATOM 1339 N N . ASP A 1 167 ? 39.407 16.366 -64.088 1.00 97.00 167 ASP A N 1
ATOM 1340 C CA . ASP A 1 167 ? 40.080 17.669 -63.998 1.00 97.00 167 ASP A CA 1
ATOM 1341 C C . ASP A 1 167 ? 40.194 18.358 -65.365 1.00 97.00 167 ASP A C 1
ATOM 1343 O O . ASP A 1 167 ? 39.918 19.553 -65.486 1.00 97.00 167 ASP A O 1
ATOM 1347 N N . ILE A 1 168 ? 40.529 17.612 -66.424 1.00 95.50 168 ILE A N 1
ATOM 1348 C CA . ILE A 1 168 ? 40.545 18.136 -67.801 1.00 95.50 168 ILE A CA 1
ATOM 1349 C C . ILE A 1 168 ? 39.152 18.632 -68.199 1.00 95.50 168 ILE A C 1
ATOM 1351 O O . ILE A 1 168 ? 39.020 19.720 -68.771 1.00 95.50 168 ILE A O 1
ATOM 1355 N N . LEU A 1 169 ? 38.107 17.862 -67.885 1.00 96.12 169 LEU A N 1
ATOM 1356 C CA . LEU A 1 169 ? 36.725 18.253 -68.160 1.00 96.12 169 LEU A CA 1
ATOM 1357 C C . LEU A 1 169 ? 36.342 19.519 -67.391 1.00 96.12 169 LEU A C 1
ATOM 1359 O O . LEU A 1 169 ? 35.791 20.439 -67.994 1.00 96.12 169 LEU A O 1
ATOM 1363 N N . ILE A 1 170 ? 36.691 19.607 -66.107 1.00 96.00 170 ILE A N 1
ATOM 1364 C CA . ILE A 1 170 ? 36.450 20.792 -65.275 1.00 96.00 170 ILE A CA 1
ATOM 1365 C C . ILE A 1 170 ? 37.175 22.011 -65.853 1.00 96.00 170 ILE A C 1
ATOM 1367 O O . ILE A 1 170 ? 36.560 23.063 -66.019 1.00 96.00 170 ILE A O 1
ATOM 1371 N N . HIS A 1 171 ? 38.452 21.892 -66.222 1.00 95.69 171 HIS A N 1
ATOM 1372 C CA . HIS A 1 171 ? 39.200 22.991 -66.839 1.00 95.69 171 HIS A CA 1
ATOM 1373 C C . HIS A 1 171 ? 38.596 23.428 -68.178 1.00 95.69 171 HIS A C 1
ATOM 1375 O O . HIS A 1 171 ? 38.477 24.627 -68.439 1.00 95.69 171 HIS A O 1
ATOM 1381 N N . THR A 1 172 ? 38.163 22.473 -69.002 1.00 94.88 172 THR A N 1
ATOM 1382 C CA . THR A 1 172 ? 37.501 22.749 -70.283 1.00 94.88 172 THR A CA 1
ATOM 1383 C C . THR A 1 172 ? 36.182 23.488 -70.063 1.00 94.88 172 THR A C 1
ATOM 1385 O O . THR A 1 172 ? 35.948 24.536 -70.666 1.00 94.88 172 THR A O 1
ATOM 1388 N N . GLN A 1 173 ? 35.347 23.000 -69.142 1.00 94.19 173 GLN A N 1
ATOM 1389 C CA . GLN A 1 173 ? 34.102 23.658 -68.747 1.00 94.19 173 GLN A CA 1
ATOM 1390 C C . GLN A 1 173 ? 34.364 25.064 -68.200 1.00 94.19 173 GLN A C 1
ATOM 1392 O O . GLN A 1 173 ? 33.671 26.007 -68.575 1.00 94.19 173 GLN A O 1
ATOM 1397 N N . GLN A 1 174 ? 35.398 25.240 -67.376 1.00 94.31 174 GLN A N 1
ATOM 1398 C CA . GLN A 1 174 ? 35.769 26.540 -66.829 1.00 94.31 174 GLN A CA 1
ATOM 1399 C C . GLN A 1 174 ? 36.225 27.519 -67.921 1.00 94.31 174 GLN A C 1
ATOM 1401 O O . GLN A 1 174 ? 35.897 28.704 -67.842 1.00 94.31 174 GLN A O 1
ATOM 1406 N N . SER A 1 175 ? 36.935 27.045 -68.952 1.00 91.81 175 SER A N 1
ATOM 1407 C CA . SER A 1 175 ? 37.289 27.857 -70.125 1.00 91.81 175 SER A CA 1
ATOM 1408 C C . SER A 1 175 ? 36.044 28.312 -70.876 1.00 91.81 175 SER A C 1
ATOM 1410 O O . SER A 1 175 ? 35.881 29.507 -71.095 1.00 91.81 175 SER A O 1
ATOM 1412 N N . VAL A 1 176 ? 35.121 27.393 -71.178 1.00 92.38 176 VAL A N 1
ATOM 1413 C CA . VAL A 1 176 ? 33.853 27.719 -71.853 1.00 92.38 176 VAL A CA 1
ATOM 1414 C C . VAL A 1 176 ? 33.042 28.726 -71.038 1.00 92.38 176 VAL A C 1
ATOM 1416 O O . VAL A 1 176 ? 32.536 29.701 -71.586 1.00 92.38 176 VAL A O 1
ATOM 1419 N N . ILE A 1 177 ? 32.959 28.550 -69.716 1.00 91.50 177 ILE A N 1
ATOM 1420 C CA . ILE A 1 177 ? 32.305 29.511 -68.818 1.00 91.50 177 ILE A CA 1
ATOM 1421 C C . ILE A 1 177 ? 32.990 30.879 -68.893 1.00 91.50 177 ILE A C 1
ATOM 1423 O O . ILE A 1 177 ? 32.308 31.902 -68.911 1.00 91.50 177 ILE A O 1
ATOM 1427 N N . ASN A 1 178 ? 34.321 30.928 -68.922 1.00 92.06 178 ASN A N 1
ATOM 1428 C CA . ASN A 1 178 ? 35.059 32.184 -69.022 1.00 92.06 178 ASN A CA 1
ATOM 1429 C C . ASN A 1 178 ? 34.863 32.862 -70.386 1.00 92.06 178 ASN A C 1
ATOM 1431 O O . ASN A 1 178 ? 34.718 34.083 -70.422 1.00 92.06 178 ASN A O 1
ATOM 1435 N N . ASP A 1 179 ? 34.805 32.098 -71.476 1.00 90.31 179 ASP A N 1
ATOM 1436 C CA . ASP A 1 179 ? 34.524 32.604 -72.823 1.00 90.31 179 ASP A CA 1
ATOM 1437 C C . ASP A 1 179 ? 33.089 33.123 -72.935 1.00 90.31 179 ASP A C 1
ATOM 1439 O O . ASP A 1 179 ? 32.872 34.207 -73.474 1.00 90.31 179 ASP A O 1
ATOM 1443 N N . LEU A 1 180 ? 32.116 32.420 -72.343 1.00 88.00 180 LEU A N 1
ATOM 1444 C CA . LEU A 1 180 ? 30.733 32.885 -72.202 1.00 88.00 180 LEU A CA 1
ATOM 1445 C C . LEU A 1 180 ? 30.653 34.159 -71.354 1.00 88.00 180 LEU A C 1
ATOM 1447 O O . LEU A 1 180 ? 29.968 35.109 -71.718 1.00 88.00 180 LEU A O 1
ATOM 1451 N N . LYS A 1 181 ? 31.387 34.229 -70.238 1.00 85.06 181 LYS A N 1
ATOM 1452 C CA . LYS A 1 181 ? 31.470 35.446 -69.417 1.00 85.06 181 LYS A CA 1
ATOM 1453 C C . LYS A 1 181 ? 32.098 36.607 -70.186 1.00 85.06 181 LYS A C 1
ATOM 1455 O O . LYS A 1 181 ? 31.604 37.722 -70.050 1.00 85.06 181 LYS A O 1
ATOM 1460 N N . ARG A 1 182 ? 33.149 36.375 -70.987 1.00 81.06 182 ARG A N 1
ATOM 1461 C CA . ARG A 1 182 ? 33.738 37.403 -71.864 1.00 81.06 182 ARG A CA 1
ATOM 1462 C C . ARG A 1 182 ? 32.770 37.830 -72.948 1.00 81.06 182 ARG A C 1
ATOM 1464 O O . ARG A 1 182 ? 32.518 39.013 -73.030 1.00 81.06 182 ARG A O 1
ATOM 1471 N N . THR A 1 183 ? 32.150 36.914 -73.686 1.00 75.88 183 THR A N 1
ATOM 1472 C CA . THR A 1 183 ? 31.143 37.275 -74.702 1.00 75.88 183 THR A CA 1
ATOM 1473 C C . THR A 1 183 ? 29.955 38.012 -74.101 1.00 75.88 183 THR A C 1
ATOM 1475 O O . THR A 1 183 ? 29.477 38.960 -74.704 1.00 75.88 183 THR A O 1
ATOM 1478 N N . VAL A 1 184 ? 29.501 37.663 -72.894 1.00 69.62 184 VAL A N 1
ATOM 1479 C CA . VAL A 1 184 ? 28.491 38.452 -72.171 1.00 69.62 184 VAL A CA 1
ATOM 1480 C C . VAL A 1 184 ? 29.031 39.833 -71.795 1.00 69.62 184 VAL A C 1
ATOM 1482 O O . VAL A 1 184 ? 28.291 40.805 -71.906 1.00 69.62 184 VAL A O 1
ATOM 1485 N N . ARG A 1 185 ? 30.297 39.957 -71.381 1.00 63.22 185 ARG A N 1
ATOM 1486 C CA . ARG A 1 185 ? 30.933 41.241 -71.041 1.00 63.22 185 ARG A CA 1
ATOM 1487 C C . ARG A 1 185 ? 31.185 42.120 -72.272 1.00 63.22 185 ARG A C 1
ATOM 1489 O O . ARG A 1 185 ? 30.878 43.299 -72.218 1.00 63.22 185 ARG A O 1
ATOM 1496 N N . ASP A 1 186 ? 31.622 41.541 -73.382 1.00 56.41 186 ASP A N 1
ATOM 1497 C CA . ASP A 1 186 ? 31.824 42.196 -74.676 1.00 56.41 186 ASP A CA 1
ATOM 1498 C C . ASP A 1 186 ? 30.471 42.572 -75.306 1.00 56.41 186 ASP A C 1
ATOM 1500 O O . ASP A 1 186 ? 30.308 43.669 -75.837 1.00 56.41 186 ASP A O 1
ATOM 1504 N N . ASN A 1 187 ? 29.440 41.734 -75.135 1.00 50.88 187 ASN A N 1
ATOM 1505 C CA . ASN A 1 187 ? 28.058 42.101 -75.445 1.00 50.88 187 ASN A CA 1
ATOM 1506 C C . ASN A 1 187 ? 27.529 43.189 -74.494 1.00 50.88 187 ASN A C 1
ATOM 1508 O O . ASN A 1 187 ? 26.701 43.987 -74.923 1.00 50.88 187 ASN A O 1
ATOM 1512 N N . SER A 1 188 ? 28.017 43.267 -73.248 1.00 47.03 188 SER A N 1
ATOM 1513 C CA . SER A 1 188 ? 27.662 44.312 -72.271 1.00 47.03 188 SER A CA 1
ATOM 1514 C C . SER A 1 188 ? 28.362 45.651 -72.546 1.00 47.03 188 SER A C 1
ATOM 1516 O O . SER A 1 188 ? 27.742 46.690 -72.332 1.00 47.03 188 SER A O 1
ATOM 1518 N N . ASP A 1 189 ? 29.581 45.649 -73.094 1.00 39.28 189 ASP A N 1
ATOM 1519 C CA . ASP A 1 189 ? 30.257 46.859 -73.591 1.00 39.28 189 ASP A CA 1
ATOM 1520 C C . ASP A 1 189 ? 29.704 47.301 -74.961 1.00 39.28 189 ASP A C 1
ATOM 1522 O O . ASP A 1 189 ? 29.612 48.500 -75.223 1.00 39.28 189 ASP A O 1
ATOM 1526 N N . SER A 1 190 ? 29.183 46.381 -75.787 1.00 39.56 190 SER A N 1
ATOM 1527 C CA . SER A 1 190 ? 28.345 46.742 -76.950 1.00 39.56 190 SER A CA 1
ATOM 1528 C C . SER A 1 190 ? 26.957 47.277 -76.549 1.00 39.56 190 SER A C 1
ATOM 1530 O O . SER A 1 190 ? 26.321 48.012 -77.304 1.00 39.56 190 SER A O 1
ATOM 1532 N N . PHE A 1 191 ? 26.501 46.986 -75.324 1.00 39.75 191 PHE A N 1
ATOM 1533 C CA . PHE A 1 191 ? 25.233 47.483 -74.783 1.00 39.75 191 PHE A CA 1
ATOM 1534 C C . PHE A 1 191 ? 25.316 48.920 -74.244 1.00 39.75 191 PHE A C 1
ATOM 1536 O O . PHE A 1 191 ? 24.294 49.488 -73.853 1.00 39.75 191 PHE A O 1
ATOM 1543 N N . GLN A 1 192 ? 26.501 49.543 -74.266 1.00 46.75 192 GLN A N 1
ATOM 1544 C CA . GLN A 1 192 ? 26.652 50.988 -74.057 1.00 46.75 192 GLN A CA 1
ATOM 1545 C C . GLN A 1 192 ? 26.578 51.799 -75.361 1.00 46.75 192 GLN A C 1
ATOM 1547 O O . GLN A 1 192 ? 26.504 53.027 -75.317 1.00 46.75 192 GLN A O 1
ATOM 1552 N N . THR A 1 193 ? 26.433 51.140 -76.515 1.00 41.66 193 THR A N 1
ATOM 1553 C CA . THR A 1 193 ? 25.980 51.776 -77.757 1.00 41.66 193 THR A CA 1
ATOM 1554 C C . THR A 1 193 ? 24.674 51.148 -78.227 1.00 41.66 193 THR A C 1
ATOM 1556 O O . THR A 1 193 ? 24.658 50.255 -79.060 1.00 41.66 193 THR A O 1
ATOM 1559 N N . ARG A 1 194 ? 23.568 51.662 -77.671 1.00 51.78 194 ARG A N 1
ATOM 1560 C CA . ARG A 1 194 ? 22.256 51.828 -78.319 1.00 51.78 194 ARG A CA 1
ATOM 1561 C C . ARG A 1 194 ? 21.932 50.784 -79.400 1.00 51.78 194 ARG A C 1
ATOM 1563 O O . ARG A 1 194 ? 22.036 51.090 -80.582 1.00 51.78 194 ARG A O 1
ATOM 1570 N N . ASP A 1 195 ? 21.364 49.651 -78.989 1.00 41.34 195 ASP A N 1
ATOM 1571 C CA . ASP A 1 195 ? 20.489 48.879 -79.872 1.00 41.34 195 ASP A CA 1
ATOM 1572 C C . ASP A 1 195 ? 19.092 48.751 -79.258 1.00 41.34 195 ASP A C 1
ATOM 1574 O O . ASP A 1 195 ? 18.706 47.814 -78.559 1.00 41.34 195 ASP A O 1
ATOM 1578 N N . ASN A 1 196 ? 18.330 49.818 -79.480 1.00 48.22 196 ASN A N 1
ATOM 1579 C CA . ASN A 1 196 ? 16.929 49.957 -79.125 1.00 48.22 196 ASN A CA 1
ATOM 1580 C C . ASN A 1 196 ? 16.097 49.144 -80.136 1.00 48.22 196 ASN A C 1
ATOM 1582 O O . ASN A 1 196 ? 15.319 49.711 -80.900 1.00 48.22 196 ASN A O 1
ATOM 1586 N N . SER A 1 197 ? 16.314 47.827 -80.197 1.00 52.66 197 SER A N 1
ATOM 1587 C CA . SER A 1 197 ? 15.624 46.973 -81.160 1.00 52.66 197 SER A CA 1
ATOM 1588 C C . SER A 1 197 ? 14.189 46.700 -80.675 1.00 52.66 197 SER A C 1
ATOM 1590 O O . SER A 1 197 ? 14.007 46.175 -79.569 1.00 52.66 197 SER A O 1
ATOM 1592 N N . PRO A 1 198 ? 13.142 47.045 -81.453 1.00 55.53 198 PRO A N 1
ATOM 1593 C CA . PRO A 1 198 ? 11.742 46.918 -81.034 1.00 55.53 198 PRO A CA 1
ATOM 1594 C C . PRO A 1 198 ? 11.335 45.492 -80.632 1.00 55.53 198 PRO A C 1
ATOM 1596 O O . PRO A 1 198 ? 10.403 45.322 -79.855 1.00 55.53 198 PRO A O 1
ATOM 1599 N N . SER A 1 199 ? 12.039 44.467 -81.117 1.00 61.34 199 SER A N 1
ATOM 1600 C CA . SER A 1 199 ? 11.610 43.063 -81.076 1.00 61.34 199 SER A CA 1
ATOM 1601 C C . SER A 1 199 ? 11.571 42.431 -79.672 1.00 61.34 199 SER A C 1
ATOM 1603 O O . SER A 1 199 ? 10.590 41.773 -79.315 1.00 61.34 199 SER A O 1
ATOM 1605 N N . SER A 1 200 ? 12.578 42.661 -78.822 1.00 57.38 200 SER A N 1
ATOM 1606 C CA . SER A 1 200 ? 12.634 42.022 -77.492 1.00 57.38 200 SER A CA 1
ATOM 1607 C C . SER A 1 200 ? 11.665 42.662 -76.496 1.00 57.38 200 SER A C 1
ATOM 1609 O O . SER A 1 200 ? 10.994 41.959 -75.741 1.00 57.38 200 SER A O 1
ATOM 1611 N N . ARG A 1 201 ? 11.501 43.995 -76.547 1.00 58.53 201 ARG A N 1
ATOM 1612 C CA . ARG A 1 201 ? 10.456 44.688 -75.770 1.00 58.53 201 ARG A CA 1
ATOM 1613 C C . ARG A 1 201 ? 9.066 44.308 -76.267 1.00 58.53 201 ARG A C 1
ATOM 1615 O O . ARG A 1 201 ? 8.182 44.065 -75.452 1.00 58.53 201 ARG A O 1
ATOM 1622 N N . PHE A 1 202 ? 8.887 44.191 -77.583 1.00 64.81 202 PHE A N 1
ATOM 1623 C CA . PHE A 1 202 ? 7.627 43.744 -78.169 1.00 64.81 202 PHE A CA 1
ATOM 1624 C C . PHE A 1 202 ? 7.291 42.307 -77.772 1.00 64.81 202 PHE A C 1
ATOM 1626 O O . PHE A 1 202 ? 6.129 42.019 -77.539 1.00 64.81 202 PHE A O 1
ATOM 1633 N N . SER A 1 203 ? 8.277 41.424 -77.603 1.00 67.94 203 SER A N 1
ATOM 1634 C CA . SER A 1 203 ? 8.050 40.042 -77.156 1.00 67.94 203 SER A CA 1
ATOM 1635 C C . SER A 1 203 ? 7.584 39.965 -75.699 1.00 67.94 203 SER A C 1
ATOM 1637 O O . SER A 1 203 ? 6.639 39.240 -75.397 1.00 67.94 203 SER A O 1
ATOM 1639 N N . VAL A 1 204 ? 8.170 40.773 -74.807 1.00 68.44 204 VAL A N 1
ATOM 1640 C CA . VAL A 1 204 ? 7.727 40.873 -73.403 1.00 68.44 204 VAL A CA 1
ATOM 1641 C C . VAL A 1 204 ? 6.335 41.502 -73.311 1.00 68.44 204 VAL A C 1
ATOM 1643 O O . VAL A 1 204 ? 5.467 40.984 -72.615 1.00 68.44 204 VAL A O 1
ATOM 1646 N N . VAL A 1 205 ? 6.081 42.580 -74.057 1.00 72.00 205 VAL A N 1
ATOM 1647 C CA . VAL A 1 205 ? 4.756 43.218 -74.108 1.00 72.00 205 VAL A CA 1
ATOM 1648 C C . VAL A 1 205 ? 3.715 42.280 -74.730 1.00 72.00 205 VAL A C 1
ATOM 1650 O O . VAL A 1 205 ? 2.612 42.166 -74.204 1.00 72.00 205 VAL A O 1
ATOM 1653 N N . LYS A 1 206 ? 4.064 41.545 -75.791 1.00 73.44 206 LYS A N 1
ATOM 1654 C CA . LYS A 1 206 ? 3.206 40.537 -76.430 1.00 73.44 206 LYS A CA 1
ATOM 1655 C C . LYS A 1 206 ? 2.888 39.389 -75.481 1.00 73.44 206 LYS A C 1
ATOM 1657 O O . LYS A 1 206 ? 1.747 38.956 -75.454 1.00 73.44 206 LYS A O 1
ATOM 1662 N N . TYR A 1 207 ? 3.846 38.937 -74.674 1.00 76.19 207 TYR A N 1
ATOM 1663 C CA . TYR A 1 207 ? 3.586 37.956 -73.624 1.00 76.19 207 TYR A CA 1
ATOM 1664 C C . TYR A 1 207 ? 2.598 38.509 -72.585 1.00 76.19 207 TYR A C 1
ATOM 1666 O O . TYR A 1 207 ? 1.562 37.896 -72.338 1.00 76.19 207 TYR A O 1
ATOM 1674 N N . ILE A 1 208 ? 2.839 39.715 -72.059 1.00 72.94 208 ILE A N 1
ATOM 1675 C CA . ILE A 1 208 ? 1.969 40.360 -71.055 1.00 72.94 208 ILE A CA 1
ATOM 1676 C C . ILE A 1 208 ? 0.541 40.599 -71.583 1.00 72.94 208 ILE A C 1
ATOM 1678 O O . ILE A 1 208 ? -0.421 40.529 -70.817 1.00 72.94 208 ILE A O 1
ATOM 1682 N N . LEU A 1 209 ? 0.394 40.877 -72.881 1.00 72.38 209 LEU A N 1
ATOM 1683 C CA . LEU A 1 209 ? -0.894 41.125 -73.536 1.00 72.38 209 LEU A CA 1
ATOM 1684 C C . LEU A 1 209 ? -1.527 39.878 -74.175 1.00 72.38 209 LEU A C 1
ATOM 1686 O O . LEU A 1 209 ? -2.660 39.971 -74.641 1.00 72.38 209 LEU A O 1
ATOM 1690 N N . SER A 1 210 ? -0.826 38.741 -74.215 1.00 77.50 210 SER A N 1
ATOM 1691 C CA . SER A 1 210 ? -1.371 37.483 -74.742 1.00 77.50 210 SER A CA 1
ATOM 1692 C C . SER A 1 210 ? -2.437 36.892 -73.818 1.00 77.50 210 SER A C 1
ATOM 1694 O O . SER A 1 210 ? -2.535 37.260 -72.645 1.00 77.50 210 SER A O 1
ATOM 1696 N N . ASP A 1 211 ? -3.277 36.014 -74.364 1.00 80.00 211 ASP A N 1
ATOM 1697 C CA . ASP A 1 211 ? -4.292 35.324 -73.578 1.00 80.00 211 ASP A CA 1
ATOM 1698 C C . ASP A 1 211 ? -3.649 34.373 -72.559 1.00 80.00 211 ASP A C 1
ATOM 1700 O O . ASP A 1 211 ? -2.488 33.973 -72.674 1.00 80.00 211 ASP A O 1
ATOM 1704 N N . VAL A 1 212 ? -4.407 34.017 -71.524 1.00 79.88 212 VAL A N 1
ATOM 1705 C CA . VAL A 1 212 ? -3.874 33.197 -70.429 1.00 79.88 212 VAL A CA 1
ATOM 1706 C C . VAL A 1 212 ? -3.411 31.831 -70.920 1.00 79.88 212 VAL A C 1
ATOM 1708 O O . VAL A 1 212 ? -2.396 31.342 -70.442 1.00 79.88 212 VAL A O 1
ATOM 1711 N N . ASN A 1 213 ? -4.056 31.272 -71.944 1.00 81.38 213 ASN A N 1
ATOM 1712 C CA . ASN A 1 213 ? -3.635 30.010 -72.546 1.00 81.38 213 ASN A CA 1
ATOM 1713 C C . ASN A 1 213 ? -2.248 30.118 -73.198 1.00 81.38 213 ASN A C 1
ATOM 1715 O O . ASN A 1 213 ? -1.395 29.256 -72.983 1.00 81.38 213 ASN A O 1
ATOM 1719 N N . SER A 1 214 ? -1.975 31.192 -73.948 1.00 80.94 214 SER A N 1
ATOM 1720 C CA . SER A 1 214 ? -0.655 31.421 -74.535 1.00 80.94 214 SER A CA 1
ATOM 1721 C C . SER A 1 214 ? 0.392 31.777 -73.479 1.00 80.94 214 SER A C 1
ATOM 1723 O O . SER A 1 214 ? 1.567 31.449 -73.661 1.00 80.94 214 SER A O 1
ATOM 1725 N N . GLN A 1 215 ? 0.008 32.427 -72.379 1.00 82.62 215 GLN A N 1
ATOM 1726 C CA . GLN A 1 215 ? 0.919 32.666 -71.263 1.00 82.62 215 GLN A CA 1
ATOM 1727 C C . GLN A 1 215 ? 1.261 31.358 -70.540 1.00 82.62 215 GLN A C 1
ATOM 1729 O O . GLN A 1 215 ? 2.434 31.089 -70.295 1.00 82.62 215 GLN A O 1
ATOM 1734 N N . LEU A 1 216 ? 0.268 30.505 -70.284 1.00 83.56 216 LEU A N 1
ATOM 1735 C CA . LEU A 1 216 ? 0.441 29.226 -69.603 1.00 83.56 216 LEU A CA 1
ATOM 1736 C C . LEU A 1 216 ? 1.272 28.238 -70.436 1.00 83.56 216 LEU A C 1
ATOM 1738 O O . LEU A 1 216 ? 2.162 27.584 -69.902 1.00 83.56 216 LEU A O 1
ATOM 1742 N N . ALA A 1 217 ? 1.088 28.205 -71.760 1.00 84.06 217 ALA A N 1
ATOM 1743 C CA . ALA A 1 217 ? 1.927 27.409 -72.661 1.00 84.06 217 ALA A CA 1
ATOM 1744 C C . ALA A 1 217 ? 3.419 27.784 -72.562 1.00 84.06 217 ALA A C 1
ATOM 1746 O O . ALA A 1 217 ? 4.291 26.914 -72.524 1.00 84.06 217 ALA A O 1
ATOM 1747 N N . ASN A 1 218 ? 3.716 29.081 -72.466 1.00 81.88 218 ASN A N 1
ATOM 1748 C CA . ASN A 1 218 ? 5.079 29.564 -72.253 1.00 81.88 218 ASN A CA 1
ATOM 1749 C C . ASN A 1 218 ? 5.587 29.234 -70.840 1.00 81.88 218 ASN A C 1
ATOM 1751 O O . ASN A 1 218 ? 6.751 28.871 -70.690 1.00 81.88 218 ASN A O 1
ATOM 1755 N N . VAL A 1 219 ? 4.727 29.300 -69.816 1.00 83.50 219 VAL A N 1
ATOM 1756 C CA . VAL A 1 219 ? 5.069 28.876 -68.448 1.00 83.50 219 VAL A CA 1
ATOM 1757 C C . VAL A 1 219 ? 5.431 27.392 -68.414 1.00 83.50 219 VAL A C 1
ATOM 1759 O O . VAL A 1 219 ? 6.471 27.063 -67.856 1.00 83.50 219 VAL A O 1
ATOM 1762 N N . TYR A 1 220 ? 4.671 26.506 -69.065 1.00 87.12 220 TYR A N 1
ATOM 1763 C CA . TYR A 1 220 ? 5.017 25.081 -69.144 1.00 87.12 220 TYR A CA 1
ATOM 1764 C C . TYR A 1 220 ? 6.327 24.836 -69.899 1.00 87.12 220 TYR A C 1
ATOM 1766 O O . TYR A 1 220 ? 7.134 24.006 -69.481 1.00 87.12 220 TYR A O 1
ATOM 1774 N N . ALA A 1 221 ? 6.569 25.569 -70.991 1.00 82.44 221 ALA A N 1
ATOM 1775 C CA . ALA A 1 221 ? 7.819 25.463 -71.739 1.00 82.44 221 ALA A CA 1
ATOM 1776 C C . ALA A 1 221 ? 9.028 25.856 -70.874 1.00 82.44 221 ALA A C 1
ATOM 1778 O O . ALA A 1 221 ? 10.039 25.158 -70.871 1.00 82.44 221 ALA A O 1
ATOM 1779 N N . ILE A 1 222 ? 8.904 26.935 -70.098 1.00 81.25 222 ILE A N 1
ATOM 1780 C CA . ILE A 1 222 ? 9.947 27.395 -69.175 1.00 81.25 222 ILE A CA 1
ATOM 1781 C C . ILE A 1 222 ? 10.093 26.431 -67.991 1.00 81.25 222 ILE A C 1
ATOM 1783 O O . ILE A 1 222 ? 11.210 26.079 -67.626 1.00 81.25 222 ILE A O 1
ATOM 1787 N N . ALA A 1 223 ? 8.988 25.952 -67.422 1.00 82.69 223 ALA A N 1
ATOM 1788 C CA . ALA A 1 223 ? 8.990 25.021 -66.299 1.00 82.69 223 ALA A CA 1
ATOM 1789 C C . ALA A 1 223 ? 9.682 23.700 -66.636 1.00 82.69 223 ALA A C 1
ATOM 1791 O O . ALA A 1 223 ? 10.409 23.165 -65.807 1.00 82.69 223 ALA A O 1
ATOM 1792 N N . ARG A 1 224 ? 9.510 23.217 -67.872 1.00 84.00 224 ARG A N 1
ATOM 1793 C CA . ARG A 1 224 ? 10.213 22.040 -68.388 1.00 84.00 224 ARG A CA 1
ATOM 1794 C C . ARG A 1 224 ? 11.716 22.267 -68.546 1.00 84.00 224 ARG A C 1
ATOM 1796 O O . ARG A 1 224 ? 12.480 21.328 -68.402 1.00 84.00 224 ARG A O 1
ATOM 1803 N N . ILE A 1 225 ? 12.144 23.483 -68.882 1.00 85.31 225 ILE A N 1
ATOM 1804 C CA . ILE A 1 225 ? 13.575 23.818 -68.978 1.00 85.31 225 ILE A CA 1
ATOM 1805 C C . ILE A 1 225 ? 14.207 23.901 -67.581 1.00 85.31 225 ILE A C 1
ATOM 1807 O O . ILE A 1 225 ? 15.392 23.625 -67.427 1.00 85.31 225 ILE A O 1
ATOM 1811 N N . LEU A 1 226 ? 13.421 24.296 -66.580 1.00 83.56 226 LEU A N 1
ATOM 1812 C CA . LEU A 1 226 ? 13.873 24.526 -65.209 1.00 83.56 226 LEU A CA 1
ATOM 1813 C C . LEU A 1 226 ? 13.574 23.361 -64.251 1.00 83.56 226 LEU A C 1
ATOM 1815 O O . LEU A 1 226 ? 13.798 23.519 -63.055 1.00 83.56 226 LEU A O 1
ATOM 1819 N N . ASP A 1 227 ? 13.061 22.234 -64.757 1.00 85.38 227 ASP A N 1
ATOM 1820 C CA . ASP A 1 227 ? 12.651 21.051 -63.983 1.00 85.38 227 ASP A CA 1
ATOM 1821 C C . ASP A 1 227 ? 11.825 21.391 -62.722 1.00 85.38 227 ASP A C 1
ATOM 1823 O O . ASP A 1 227 ? 12.056 20.859 -61.635 1.00 85.38 227 ASP A O 1
ATOM 1827 N N . LEU A 1 228 ? 10.849 22.298 -62.861 1.00 84.75 228 LEU A N 1
ATOM 1828 C CA . LEU A 1 228 ? 9.983 22.697 -61.743 1.00 84.75 228 LEU A CA 1
ATOM 1829 C C . LEU A 1 228 ? 9.110 21.529 -61.264 1.00 84.75 228 LEU A C 1
ATOM 1831 O O . LEU A 1 228 ? 8.583 20.751 -62.066 1.00 84.75 228 LEU A O 1
ATOM 1835 N N . SER A 1 229 ? 8.896 21.442 -59.949 1.00 86.44 229 SER A N 1
ATOM 1836 C CA . SER A 1 229 ? 8.013 20.431 -59.365 1.00 86.44 229 SER A CA 1
ATOM 1837 C C . SER A 1 229 ? 6.545 20.697 -59.709 1.00 86.44 229 SER A C 1
ATOM 1839 O O . SER A 1 229 ? 6.123 21.836 -59.928 1.00 86.44 2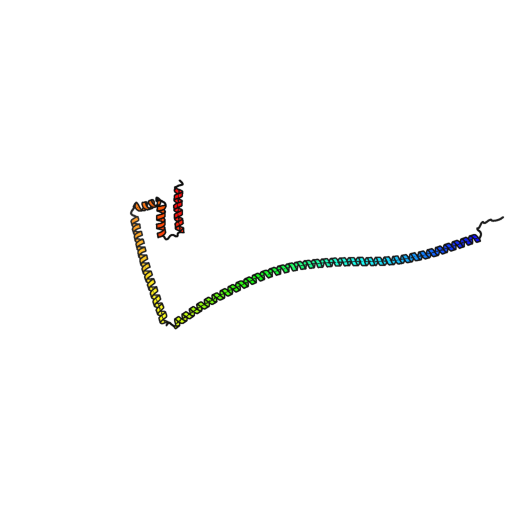29 SER A O 1
ATOM 1841 N N . SER A 1 230 ? 5.720 19.645 -59.699 1.00 83.19 230 SER A N 1
ATOM 1842 C CA . SER A 1 230 ? 4.283 19.765 -59.984 1.00 83.19 230 SER A CA 1
ATOM 1843 C C . SER A 1 230 ? 3.572 20.749 -59.052 1.00 83.19 230 SER A C 1
ATOM 1845 O O . SER A 1 230 ? 2.642 21.415 -59.484 1.00 83.19 230 SER A O 1
ATOM 1847 N N . GLN A 1 231 ? 4.027 20.890 -57.802 1.00 85.38 231 GLN A N 1
ATOM 1848 C CA . GLN A 1 231 ? 3.447 21.827 -56.836 1.00 85.38 231 GLN A CA 1
ATOM 1849 C C . GLN A 1 231 ? 3.787 23.294 -57.159 1.00 85.38 231 GLN A C 1
ATOM 1851 O O . GLN A 1 231 ? 2.950 24.177 -56.967 1.00 85.38 231 GLN A O 1
ATOM 1856 N N . GLU A 1 232 ? 4.991 23.563 -57.670 1.00 82.12 232 GLU A N 1
ATOM 1857 C CA . GLU A 1 232 ? 5.414 24.904 -58.099 1.00 82.12 232 GLU A CA 1
ATOM 1858 C C . GLU A 1 232 ? 4.701 25.332 -59.386 1.00 82.12 232 GLU A C 1
ATOM 1860 O O . GLU A 1 232 ? 4.288 26.485 -59.522 1.00 82.12 232 GLU A O 1
ATOM 1865 N N . LEU A 1 233 ? 4.497 24.383 -60.299 1.00 84.94 233 LEU A N 1
ATOM 1866 C CA . LEU A 1 233 ? 3.735 24.571 -61.529 1.00 84.94 233 LEU A CA 1
ATOM 1867 C C . LEU A 1 233 ? 2.271 24.943 -61.237 1.00 84.94 233 LEU A C 1
ATOM 1869 O O . LEU A 1 233 ? 1.777 25.948 -61.749 1.00 84.94 233 LEU A O 1
ATOM 1873 N N . ASP A 1 234 ? 1.624 24.193 -60.338 1.00 84.69 234 ASP A N 1
ATOM 1874 C CA . ASP A 1 234 ? 0.232 24.401 -59.910 1.00 84.69 234 ASP A CA 1
ATOM 1875 C C . ASP A 1 234 ? 0.018 25.796 -59.298 1.00 84.69 234 ASP A C 1
ATOM 1877 O O . ASP A 1 234 ? -1.024 26.436 -59.466 1.00 84.69 234 ASP A O 1
ATOM 1881 N N . TYR A 1 235 ? 1.025 26.290 -58.570 1.00 85.62 235 TYR A N 1
ATOM 1882 C CA . TYR A 1 235 ? 0.990 27.613 -57.957 1.00 85.62 235 TYR A CA 1
ATOM 1883 C C . TYR A 1 235 ? 1.065 28.734 -59.003 1.00 85.62 235 TYR A C 1
ATOM 1885 O O . TYR A 1 235 ? 0.351 29.738 -58.901 1.00 85.62 235 TYR A O 1
ATOM 1893 N N . LEU A 1 236 ? 1.912 28.570 -60.024 1.00 81.12 236 LEU A N 1
ATOM 1894 C CA . LEU A 1 236 ? 2.040 29.531 -61.121 1.00 81.12 236 LEU A CA 1
ATOM 1895 C C . LEU A 1 236 ? 0.775 29.573 -61.987 1.00 81.12 236 LEU A C 1
ATOM 1897 O O . LEU A 1 236 ? 0.330 30.665 -62.347 1.00 81.12 236 LEU A O 1
ATOM 1901 N N . GLU A 1 237 ? 0.166 28.417 -62.244 1.00 83.69 237 GLU A N 1
ATOM 1902 C CA . GLU A 1 237 ? -1.094 28.281 -62.981 1.00 83.69 237 GLU A CA 1
ATOM 1903 C C . GLU A 1 237 ? -2.247 29.001 -62.262 1.00 83.69 237 GLU A C 1
ATOM 1905 O O . GLU A 1 237 ? -2.829 29.943 -62.810 1.00 83.69 237 GLU A O 1
ATOM 1910 N N . LYS A 1 238 ? -2.467 28.710 -60.971 1.00 83.44 238 LYS A N 1
ATOM 1911 C CA . LYS A 1 238 ? -3.488 29.394 -60.146 1.00 83.44 238 LYS A CA 1
ATOM 1912 C C . LYS A 1 238 ? -3.262 30.902 -60.026 1.00 83.44 238 LYS A C 1
ATOM 1914 O O . LYS A 1 238 ? -4.216 31.675 -59.913 1.00 83.44 238 LYS A O 1
ATOM 1919 N N . SER A 1 239 ? -2.006 31.348 -60.009 1.00 80.06 239 SER A N 1
ATOM 1920 C CA . SER A 1 239 ? -1.655 32.773 -59.941 1.00 80.06 239 SER A CA 1
ATOM 1921 C C . SER A 1 239 ? -2.001 33.516 -61.236 1.00 80.06 239 SER A C 1
ATOM 1923 O O . SER A 1 239 ? -2.479 34.657 -61.188 1.00 80.06 239 SER A O 1
ATOM 1925 N N . LEU A 1 240 ? -1.812 32.870 -62.392 1.00 78.44 240 LEU A N 1
ATOM 1926 C CA . LEU A 1 240 ? -2.208 33.412 -63.692 1.00 78.44 240 LEU A CA 1
ATOM 1927 C C . LEU A 1 240 ? -3.733 33.462 -63.849 1.00 78.44 240 LEU A C 1
ATOM 1929 O O . LEU A 1 240 ? -4.271 34.512 -64.207 1.00 78.44 240 LEU A O 1
ATOM 1933 N N . GLU A 1 241 ? -4.436 32.379 -63.513 1.00 76.06 241 GLU A N 1
ATOM 1934 C CA . GLU A 1 241 ? -5.903 32.306 -63.598 1.00 76.06 241 GLU A CA 1
ATOM 1935 C C . GLU A 1 241 ? -6.586 33.342 -62.687 1.00 76.06 241 GLU A C 1
ATOM 1937 O O . GLU A 1 241 ? -7.506 34.057 -63.101 1.00 76.06 241 GLU A O 1
ATOM 1942 N N . ASN A 1 242 ? -6.078 33.531 -61.463 1.00 71.88 242 ASN A N 1
ATOM 1943 C CA . ASN A 1 242 ? -6.597 34.545 -60.540 1.00 71.88 242 ASN A CA 1
ATOM 1944 C C . ASN A 1 242 ? -6.413 35.986 -61.043 1.00 71.88 242 ASN A C 1
ATOM 1946 O O . ASN A 1 242 ? -7.225 36.861 -60.721 1.00 71.88 242 ASN A O 1
ATOM 1950 N N . LYS A 1 243 ? -5.367 36.267 -61.833 1.00 66.88 243 LYS A N 1
ATOM 1951 C CA . LYS A 1 243 ? -5.182 37.587 -62.462 1.00 66.88 243 LYS A CA 1
ATOM 1952 C C . LYS A 1 243 ? -6.201 37.845 -63.570 1.00 66.88 243 LYS A C 1
ATOM 1954 O O . LYS A 1 243 ? -6.591 38.997 -63.754 1.00 66.88 243 LYS A O 1
ATOM 1959 N N . GLN A 1 244 ? -6.664 36.808 -64.268 1.00 65.31 244 GLN A N 1
ATOM 1960 C CA . GLN A 1 244 ? -7.696 36.938 -65.297 1.00 65.31 244 GLN A CA 1
ATOM 1961 C C . GLN A 1 244 ? -9.070 37.218 -64.686 1.00 65.31 244 GLN A C 1
ATOM 1963 O O . GLN A 1 244 ? -9.741 38.152 -65.120 1.00 65.31 244 GLN A O 1
ATOM 1968 N N . ASN A 1 245 ? -9.443 36.505 -63.620 1.00 58.38 245 ASN A N 1
ATOM 1969 C CA . ASN A 1 245 ? -10.723 36.717 -62.933 1.00 58.38 245 ASN A CA 1
ATOM 1970 C C . ASN A 1 245 ? -10.868 38.135 -62.351 1.00 58.38 245 ASN A C 1
ATOM 1972 O O . ASN A 1 245 ? -11.956 38.702 -62.368 1.00 58.38 245 ASN A O 1
ATOM 1976 N N . LYS A 1 246 ? -9.769 38.765 -61.913 1.00 58.19 246 LYS A N 1
ATOM 1977 C CA . LYS A 1 246 ? -9.777 40.169 -61.456 1.00 58.19 246 LYS A CA 1
ATOM 1978 C C . LYS A 1 246 ? -9.903 41.195 -62.587 1.00 58.19 246 LYS A C 1
ATOM 1980 O O . LYS A 1 246 ? -10.283 42.329 -62.319 1.00 58.19 246 LYS A O 1
ATOM 1985 N N . ARG A 1 247 ? -9.599 40.821 -63.834 1.00 55.41 247 ARG A N 1
ATOM 1986 C CA . ARG A 1 247 ? -9.666 41.712 -65.006 1.00 55.41 247 ARG A CA 1
ATOM 1987 C C . ARG A 1 247 ? -11.079 41.828 -65.597 1.00 55.41 247 ARG A C 1
ATOM 1989 O O . ARG A 1 247 ? -11.299 42.726 -66.393 1.00 55.41 247 ARG A O 1
ATOM 1996 N N . TYR A 1 248 ? -12.006 40.950 -65.195 1.00 51.88 248 TYR A N 1
ATOM 1997 C CA . TYR A 1 248 ? -13.422 40.946 -65.604 1.00 51.88 248 TYR A CA 1
ATOM 1998 C C . TYR A 1 248 ? -14.388 41.477 -64.526 1.00 51.88 248 TYR A C 1
ATOM 2000 O O . TYR A 1 248 ? -15.598 41.477 -64.731 1.00 51.88 248 TYR A O 1
ATOM 2008 N N . LEU A 1 249 ? -13.868 41.910 -63.372 1.00 51.03 249 LEU A N 1
ATOM 2009 C CA . LEU A 1 249 ? -14.643 42.488 -62.261 1.00 51.03 249 LEU A CA 1
ATOM 2010 C C . LEU A 1 249 ? -14.569 44.029 -62.204 1.00 51.03 249 LEU A C 1
ATOM 2012 O O . LEU A 1 249 ? -15.013 44.620 -61.222 1.00 51.03 249 LEU A O 1
ATOM 2016 N N . TYR A 1 250 ? -14.032 44.663 -63.251 1.00 44.72 250 TYR A N 1
ATOM 2017 C CA . TYR A 1 250 ? -14.026 46.111 -63.485 1.00 44.72 250 TYR A CA 1
ATOM 2018 C C . TYR A 1 250 ? -14.422 46.415 -64.927 1.00 44.72 250 TYR A C 1
ATOM 2020 O O . TYR A 1 250 ? -13.937 45.684 -65.821 1.00 44.72 250 TYR A O 1
#

Radius of gyration: 73.17 Å; chains: 1; bounding box: 132×70×203 Å

Sequence (250 aa):
MNVRNCGKPLGVKWTQYTELSSEISELCELVEKKDNEIKALKEKLADMNKALEKNSEVAEQQKQTAQRQAEIIESLRDELDSEKEKSALLARDKEKIQEELNGLKKTVETEKGDALAKDVLLSIELEDMQRELEKQKEILASTSIAQIVNKWERRVLSLENEIRERDILIHTQQSVINDLKRTVRDNSDSFQTRDNSPSSRFSVVKYILSDVNSQLANVYAIARILDLSSQELDYLEKSLENKQNKRYLY

Foldseek 3Di:
DDDPPVDPDPVVVVVVVVVVVVVVVVVVVVVVVVVVVVVVVVVVVVVVVVVVVVVVVVVVVVVVVVVVVVVVVVVVVVVVVVVVVVVVVVVVVVVVVVVVVVVVVVVVVVVVVVVVVVVVVVVVVVVVVVVVVVVVVVCPVVDPPVRVVVVVVVVVVVVVVVVVVVVVVVVVVVVVVVVVVVVVVVVVVVVVPDDPDPPVVVVVVCLVPDDLVSVLVVVVVVCVVVVPDPVVNVVVSVVSVVVVVVVVVD

pLDDT: mean 86.51, std 16.27, range [37.41, 98.62]